Protein AF-A0A2M7VWZ8-F1 (afdb_monomer_lite)

Sequence (198 aa):
MGNGSNSVTLGNTSITKTILNGNVGIGTTGPGAKLEVSGARAQIKITNTNASGVVAYIGNGAYDDSWLRITTNGASTYRDLAIGKLYIGTSGGAYANTLCSSAVGSGTVGSCSSSIRYKKDIAEMNLGLDTVLQLNPVTFNWKYNDQSDYGFLAEDLEKIDPMLVFYKDGQVEGVKYDRLTAVLANAIQEQQLQINSL

Secondary structure (DSSP, 8-state):
---S--------TT-S-----S-EEES-SS-SSSEEE-STT-EEEEE-SSSTT-EEEEEE-SSS-EEEEEE-TTS----EEETTEE--S-S-SSS----EE-TTTT--EE-----GGG--S------SHHHHHH---EEEE-TTT--EEEE--HHHHHHH-GGGEEEETTEEEEE-HHHHHHHHHHHHHHHHHHHHT-

Foldseek 3Di:
DDPDDDDDDADDPPDPDDDDPAADEAVDPDDPDNYDQDDQFGKDWDFDPPDQTFIWMFTADNPRWTWTFTDDPDDPQTQTPTVPDGDRVDCDDPDRAPFDADPPDDRDTDHDDDDPVPDDPDDDDPQAQVLVVQFDKDWDADPVPRDIDIDGDQVSVVVSPVVQFDDDPNHTDGGPVVVVVVNHVRHVVVVVVVVVVD

Organism: NCBI:txid1974554

pLDDT: mean 79.27, std 17.5, range [41.69, 98.06]

Structure (mmCIF, N/CA/C/O backbone):
data_AF-A0A2M7VWZ8-F1
#
_entry.id   AF-A0A2M7VWZ8-F1
#
loop_
_atom_site.group_PDB
_atom_site.id
_atom_site.type_symbol
_atom_site.label_atom_id
_atom_site.label_alt_id
_atom_site.label_comp_id
_atom_site.label_asym_id
_atom_site.label_entity_id
_atom_site.label_seq_id
_atom_site.pdbx_PDB_ins_code
_atom_site.Cartn_x
_atom_site.Cartn_y
_atom_site.Cartn_z
_atom_site.occupancy
_atom_site.B_iso_or_equiv
_atom_site.auth_seq_id
_atom_site.auth_comp_id
_atom_site.auth_asym_id
_atom_site.auth_atom_id
_atom_site.pdbx_PDB_model_num
ATOM 1 N N . MET A 1 1 ? 36.524 -11.521 -34.315 1.00 46.34 1 MET A N 1
ATOM 2 C CA . MET A 1 1 ? 36.720 -10.396 -35.253 1.00 46.34 1 MET A CA 1
ATOM 3 C C . MET A 1 1 ? 36.183 -9.137 -34.582 1.00 46.34 1 MET A C 1
ATOM 5 O O . MET A 1 1 ? 35.050 -9.177 -34.132 1.00 46.34 1 MET A O 1
ATOM 9 N N . GLY A 1 2 ? 37.014 -8.096 -34.437 1.00 46.81 2 GLY A N 1
ATOM 10 C CA . GLY A 1 2 ? 36.644 -6.762 -33.933 1.00 46.81 2 GLY A CA 1
ATOM 11 C C . GLY A 1 2 ? 36.269 -6.636 -32.447 1.00 46.81 2 GLY A C 1
ATOM 12 O O . GLY A 1 2 ? 35.125 -6.325 -32.150 1.00 46.81 2 GLY A O 1
ATOM 13 N N . ASN A 1 3 ? 37.223 -6.807 -31.521 1.00 51.34 3 ASN A N 1
ATOM 14 C CA . ASN A 1 3 ? 37.062 -6.437 -30.101 1.00 51.34 3 ASN A CA 1
ATOM 15 C C . ASN A 1 3 ? 37.462 -4.960 -29.867 1.00 51.34 3 ASN A C 1
ATOM 17 O O . ASN A 1 3 ? 38.358 -4.667 -29.080 1.00 51.34 3 ASN A O 1
ATOM 21 N N . GLY A 1 4 ? 36.878 -4.045 -30.645 1.00 62.66 4 GLY A N 1
ATOM 22 C CA . GLY A 1 4 ? 37.106 -2.600 -30.550 1.00 62.66 4 GLY A CA 1
ATOM 23 C C . GLY A 1 4 ? 35.784 -1.853 -30.385 1.00 62.66 4 GLY A C 1
ATOM 24 O O . GLY A 1 4 ? 34.737 -2.358 -30.789 1.00 62.66 4 GLY A O 1
ATOM 25 N N . SER A 1 5 ? 35.822 -0.663 -29.781 1.00 69.44 5 SER A N 1
ATOM 26 C CA . SER A 1 5 ? 34.641 0.194 -29.629 1.00 69.44 5 SER A CA 1
ATOM 27 C C . SER A 1 5 ? 34.065 0.553 -31.002 1.00 69.44 5 SER A C 1
ATOM 29 O O . SER A 1 5 ? 34.630 1.374 -31.720 1.00 69.44 5 SER A O 1
ATOM 31 N N . ASN A 1 6 ? 32.938 -0.060 -31.367 1.00 73.75 6 ASN A N 1
ATOM 32 C CA . ASN A 1 6 ? 32.209 0.263 -32.589 1.00 73.75 6 ASN A CA 1
ATOM 33 C C . ASN A 1 6 ? 31.261 1.435 -32.312 1.00 73.75 6 ASN A C 1
ATOM 35 O O . ASN A 1 6 ? 30.460 1.376 -31.380 1.00 73.75 6 ASN A O 1
ATOM 39 N N . SER A 1 7 ? 31.329 2.484 -33.129 1.00 77.06 7 SER A N 1
ATOM 40 C CA . SER A 1 7 ? 30.348 3.570 -33.130 1.00 77.06 7 SER A CA 1
ATOM 41 C C . SER A 1 7 ? 29.603 3.562 -34.459 1.00 77.06 7 SER A C 1
ATOM 43 O O . SER A 1 7 ? 30.226 3.500 -35.518 1.00 77.06 7 SER A O 1
ATOM 45 N N . VAL A 1 8 ? 28.274 3.609 -34.403 1.00 80.75 8 VAL A N 1
ATOM 46 C CA . VAL A 1 8 ? 27.402 3.707 -35.577 1.00 80.75 8 VAL A CA 1
ATOM 47 C C . VAL A 1 8 ? 26.501 4.918 -35.380 1.00 80.75 8 VAL A C 1
ATOM 49 O O . VAL A 1 8 ? 25.683 4.943 -34.463 1.00 80.75 8 VAL A O 1
ATOM 52 N N . THR A 1 9 ? 26.635 5.918 -36.249 1.00 77.94 9 THR A N 1
ATOM 53 C CA . THR A 1 9 ? 25.763 7.099 -36.256 1.00 77.94 9 THR A CA 1
ATOM 54 C C . THR A 1 9 ? 24.675 6.907 -37.306 1.00 77.94 9 THR A C 1
ATOM 56 O O . THR A 1 9 ? 24.961 6.865 -38.502 1.00 77.94 9 THR A O 1
ATOM 59 N N . LEU A 1 10 ? 23.421 6.785 -36.866 1.00 81.81 10 LEU A N 1
ATOM 60 C CA . LEU A 1 10 ? 22.257 6.650 -37.742 1.00 81.81 10 LEU A CA 1
ATOM 61 C C . LEU A 1 10 ? 21.542 7.997 -37.868 1.00 81.81 10 LEU A C 1
ATOM 63 O O . LEU A 1 10 ? 20.961 8.482 -36.902 1.00 81.81 10 LEU A O 1
ATOM 67 N N . GLY A 1 11 ? 21.561 8.569 -39.075 1.00 73.12 11 GLY A N 1
ATOM 68 C CA . GLY A 1 11 ? 21.058 9.922 -39.328 1.00 73.12 11 GLY A CA 1
ATOM 69 C C . GLY A 1 11 ? 22.069 10.994 -38.900 1.00 73.12 11 GLY A C 1
ATOM 70 O O . GLY A 1 11 ? 22.564 11.000 -37.777 1.00 73.12 11 GLY A O 1
ATOM 71 N N . ASN A 1 12 ? 22.408 11.895 -39.817 1.00 76.06 12 ASN A N 1
ATOM 72 C CA . ASN A 1 12 ? 23.202 13.100 -39.564 1.00 76.06 12 ASN A CA 1
ATOM 73 C C . ASN A 1 12 ? 22.510 14.289 -40.252 1.00 76.06 12 ASN A C 1
ATOM 75 O O . ASN A 1 12 ? 21.488 14.102 -40.909 1.00 76.06 12 ASN A O 1
ATOM 79 N N . THR A 1 13 ? 23.047 15.504 -40.131 1.00 76.75 13 THR A N 1
ATOM 80 C CA . THR A 1 13 ? 22.446 16.711 -40.737 1.00 76.75 13 THR A CA 1
ATOM 81 C C . THR A 1 13 ? 22.277 16.635 -42.260 1.00 76.75 13 THR A C 1
ATOM 83 O O . THR A 1 13 ? 21.481 17.388 -42.813 1.00 76.75 13 THR A O 1
ATOM 86 N N . SER A 1 14 ? 22.975 15.716 -42.933 1.00 77.94 14 SER A N 1
ATOM 87 C CA . SER A 1 14 ? 22.900 15.488 -44.379 1.00 77.94 14 SER A CA 1
ATOM 88 C C . SER A 1 14 ? 21.998 14.311 -44.777 1.00 77.94 14 SER A C 1
ATOM 90 O O . SER A 1 14 ? 21.716 14.139 -45.961 1.00 77.94 14 SER A O 1
ATOM 92 N N . ILE A 1 15 ? 21.536 13.491 -43.825 1.00 75.00 15 ILE A N 1
ATOM 93 C CA . ILE A 1 15 ? 20.636 12.357 -44.069 1.00 75.00 15 ILE A CA 1
ATOM 94 C C . ILE A 1 15 ? 19.256 12.706 -43.519 1.00 75.00 15 ILE A C 1
ATOM 96 O O . ILE A 1 15 ? 19.021 12.681 -42.314 1.00 75.00 15 ILE A O 1
ATOM 100 N N . THR A 1 16 ? 18.314 12.980 -44.416 1.00 69.75 16 THR A N 1
ATOM 101 C CA . THR A 1 16 ? 16.938 13.352 -44.054 1.00 69.75 16 THR A CA 1
ATOM 102 C C . THR A 1 16 ? 16.056 12.154 -43.698 1.00 69.75 16 THR A C 1
ATOM 104 O O . THR A 1 16 ? 15.004 12.331 -43.086 1.00 69.75 16 THR A O 1
ATOM 107 N N . LYS A 1 17 ? 16.463 10.925 -44.054 1.00 78.81 17 LYS A N 1
ATOM 108 C CA . LYS A 1 17 ? 15.718 9.701 -43.736 1.00 78.81 17 LYS A CA 1
ATOM 109 C C . LYS A 1 17 ? 16.633 8.476 -43.692 1.00 78.81 17 LYS A C 1
ATOM 111 O O . LYS A 1 17 ? 17.223 8.109 -44.702 1.00 78.81 17 LYS A O 1
ATOM 116 N N . THR A 1 18 ? 16.671 7.798 -42.549 1.00 82.25 18 THR A N 1
ATOM 117 C CA . THR A 1 18 ? 17.265 6.459 -42.400 1.00 82.25 18 THR A CA 1
ATOM 118 C C . THR A 1 18 ? 16.143 5.483 -42.065 1.00 82.25 18 THR A C 1
ATOM 120 O O . THR A 1 18 ? 15.399 5.721 -41.117 1.00 82.25 18 THR A O 1
ATOM 123 N N . ILE A 1 19 ? 16.000 4.397 -42.828 1.00 83.31 19 ILE A N 1
ATOM 124 C CA . ILE A 1 19 ? 15.008 3.344 -42.561 1.00 83.31 19 ILE A CA 1
ATOM 125 C C . ILE A 1 19 ? 15.740 2.018 -42.374 1.00 83.31 19 ILE A C 1
ATOM 127 O O . ILE A 1 19 ? 16.511 1.611 -43.242 1.00 83.31 19 ILE A O 1
ATOM 131 N N . LEU A 1 20 ? 15.470 1.332 -41.264 1.00 88.25 20 LEU A N 1
ATOM 132 C CA . LEU A 1 20 ? 15.929 -0.032 -41.014 1.00 88.25 20 LEU A CA 1
ATOM 133 C C . LEU A 1 20 ? 14.725 -0.973 -41.126 1.00 88.25 20 LEU A C 1
ATOM 135 O O . LEU A 1 20 ? 13.846 -0.971 -40.271 1.00 88.25 20 LEU A O 1
ATOM 139 N N . ASN A 1 21 ? 14.667 -1.751 -42.209 1.00 87.94 21 ASN A N 1
ATOM 140 C CA . ASN A 1 21 ? 13.534 -2.647 -42.488 1.00 87.94 21 ASN A CA 1
ATOM 141 C C . ASN A 1 21 ? 13.593 -3.958 -41.670 1.00 87.94 21 ASN A C 1
ATOM 143 O O . ASN A 1 21 ? 12.566 -4.598 -41.423 1.00 87.94 21 ASN A O 1
ATOM 147 N N . GLY A 1 22 ? 14.797 -4.357 -41.245 1.00 90.50 22 GLY A N 1
ATOM 148 C CA . GLY A 1 22 ? 15.063 -5.565 -40.460 1.00 90.50 22 GLY A CA 1
ATOM 149 C C . GLY A 1 22 ? 15.030 -5.348 -38.945 1.00 90.50 22 GLY A C 1
ATOM 150 O O . GLY A 1 22 ? 14.536 -4.335 -38.455 1.00 90.50 22 GLY A O 1
ATOM 151 N N . ASN A 1 23 ? 15.550 -6.328 -38.210 1.00 93.38 23 ASN A N 1
ATOM 152 C CA . ASN A 1 23 ? 15.795 -6.220 -36.774 1.00 93.38 23 ASN A CA 1
ATOM 153 C C . ASN A 1 23 ? 17.202 -5.652 -36.533 1.00 93.38 23 ASN A C 1
ATOM 155 O O . ASN A 1 23 ? 18.135 -5.973 -37.270 1.00 93.38 23 ASN A O 1
ATOM 159 N N . VAL A 1 24 ? 17.358 -4.825 -35.502 1.00 93.12 24 VAL A N 1
ATOM 160 C CA . VAL A 1 24 ? 18.640 -4.227 -35.109 1.00 93.12 24 VAL A CA 1
ATOM 161 C C . VAL A 1 24 ? 19.150 -4.924 -33.856 1.00 93.12 24 VAL A C 1
ATOM 163 O O . VAL A 1 24 ? 18.532 -4.825 -32.799 1.00 93.12 24 VAL A O 1
ATOM 166 N N . GLY A 1 25 ? 20.276 -5.6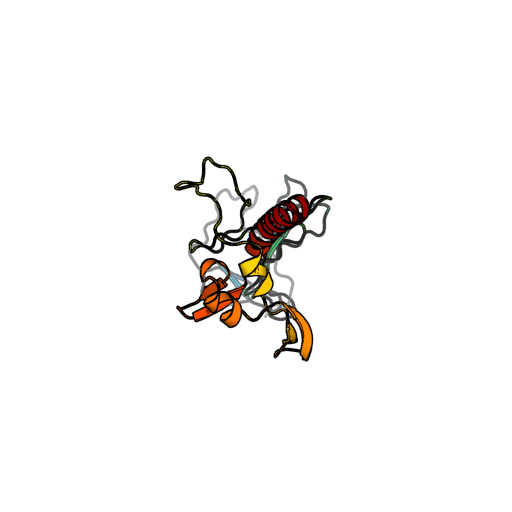24 -33.982 1.00 91.31 25 GLY A N 1
ATOM 167 C CA . GLY A 1 25 ? 20.972 -6.258 -32.865 1.00 91.31 25 GLY A CA 1
ATOM 168 C C . GLY A 1 25 ? 22.170 -5.428 -32.417 1.00 91.31 25 GLY A C 1
ATOM 169 O O . GLY A 1 25 ? 23.025 -5.086 -33.232 1.00 91.31 25 GLY A O 1
ATOM 170 N N . ILE A 1 26 ? 22.257 -5.129 -31.124 1.00 91.06 26 ILE A N 1
ATOM 171 C CA . ILE A 1 26 ? 23.449 -4.565 -30.481 1.00 91.06 26 ILE A CA 1
ATOM 172 C C . ILE A 1 26 ? 23.975 -5.622 -29.513 1.00 91.06 26 ILE A C 1
ATOM 174 O O . ILE A 1 26 ? 23.294 -5.966 -28.554 1.00 91.06 26 ILE A O 1
ATOM 178 N N . GLY A 1 27 ? 25.160 -6.173 -29.789 1.00 89.44 27 GLY A N 1
ATOM 179 C CA . GLY A 1 27 ? 25.741 -7.273 -29.002 1.00 89.44 27 GLY A CA 1
ATOM 180 C C . GLY A 1 27 ? 25.140 -8.663 -29.276 1.00 89.44 27 GLY A C 1
ATOM 181 O O . GLY A 1 27 ? 25.505 -9.626 -28.613 1.00 89.44 27 GLY A O 1
ATOM 182 N N . THR A 1 28 ? 24.279 -8.791 -30.290 1.00 90.38 28 THR A N 1
ATOM 183 C CA . THR A 1 28 ? 23.760 -10.064 -30.820 1.00 90.38 28 THR A CA 1
ATOM 184 C C . THR A 1 28 ? 23.823 -10.064 -32.348 1.00 90.38 28 THR A C 1
ATOM 186 O O . THR A 1 28 ? 23.703 -9.011 -32.977 1.00 90.38 28 THR A O 1
ATOM 189 N N . THR A 1 29 ? 24.009 -11.235 -32.958 1.00 92.88 29 THR A N 1
ATOM 190 C CA . THR A 1 29 ? 23.984 -11.425 -34.421 1.00 92.88 29 THR A CA 1
ATOM 191 C C . THR A 1 29 ? 22.645 -11.951 -34.937 1.00 92.88 29 THR A C 1
ATOM 193 O O . THR A 1 29 ? 22.427 -11.963 -36.146 1.00 92.88 29 THR A O 1
ATOM 196 N N . GLY A 1 30 ? 21.738 -12.357 -34.045 1.00 93.25 30 GLY A N 1
ATOM 197 C CA . GLY A 1 30 ? 20.419 -12.891 -34.384 1.00 93.25 30 GLY A CA 1
ATOM 198 C C . GLY A 1 30 ? 19.324 -12.257 -33.530 1.00 93.25 30 GLY A C 1
ATOM 199 O O . GLY A 1 30 ? 18.786 -12.945 -32.669 1.00 93.25 30 GLY A O 1
ATOM 200 N N . PRO A 1 31 ? 19.010 -10.961 -33.721 1.00 95.19 31 PRO A N 1
ATOM 201 C CA . PRO A 1 31 ? 18.010 -10.274 -32.909 1.00 95.19 31 PRO A CA 1
ATOM 202 C C . PRO A 1 31 ? 16.600 -10.858 -33.118 1.00 95.19 31 PRO A C 1
ATOM 204 O O . PRO A 1 31 ? 16.080 -10.866 -34.238 1.00 95.19 31 PRO A O 1
ATOM 207 N N . GLY A 1 32 ? 15.959 -11.296 -32.032 1.00 94.88 32 GLY A N 1
ATOM 208 C CA . GLY A 1 32 ? 14.599 -11.846 -31.988 1.00 94.88 32 GLY A CA 1
ATOM 209 C C . GLY A 1 32 ? 13.486 -10.791 -31.945 1.00 94.88 32 GLY A C 1
ATOM 210 O O . GLY A 1 32 ? 12.322 -11.111 -32.180 1.00 94.88 32 GLY A O 1
ATOM 211 N N . ALA A 1 33 ? 13.830 -9.525 -31.701 1.00 93.88 33 ALA A N 1
ATOM 212 C CA . ALA A 1 33 ? 12.918 -8.380 -31.723 1.00 93.88 33 ALA A CA 1
ATOM 213 C C . ALA A 1 33 ? 13.427 -7.272 -32.660 1.00 93.88 33 ALA A C 1
ATOM 215 O O . ALA A 1 33 ? 14.586 -7.271 -33.072 1.00 93.88 33 ALA A O 1
ATOM 216 N N . LYS A 1 34 ? 12.570 -6.290 -32.986 1.00 94.31 34 LYS A N 1
ATOM 217 C CA . LYS A 1 34 ? 12.931 -5.174 -33.888 1.00 94.31 34 LYS A CA 1
ATOM 218 C C . LYS A 1 34 ? 14.153 -4.384 -33.417 1.00 94.31 34 LYS A C 1
ATOM 220 O O . LYS A 1 34 ? 14.939 -3.940 -34.250 1.00 94.31 34 LYS A O 1
ATOM 225 N N . LEU A 1 35 ? 14.327 -4.260 -32.107 1.00 92.31 35 LEU A N 1
ATOM 226 C CA . LEU A 1 35 ? 15.549 -3.792 -31.470 1.00 92.31 35 LEU A CA 1
ATOM 227 C C . LEU A 1 35 ? 15.869 -4.744 -30.320 1.00 92.31 35 LEU A C 1
ATOM 229 O O . LEU A 1 35 ? 15.060 -4.886 -29.405 1.00 92.31 35 LE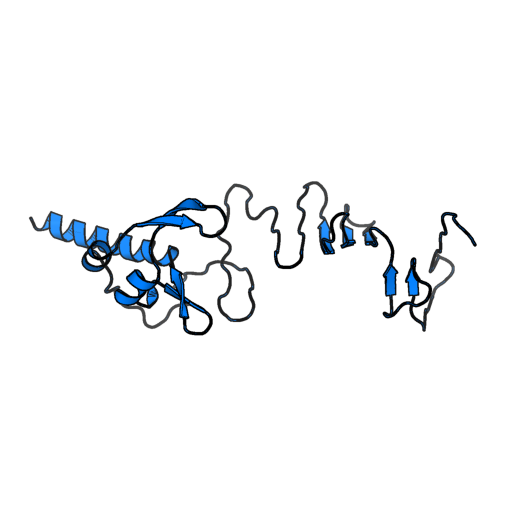U A O 1
ATOM 233 N N . GLU A 1 36 ? 17.038 -5.371 -30.363 1.00 91.69 36 GLU A N 1
ATOM 234 C CA . GLU A 1 36 ? 17.556 -6.199 -29.278 1.00 91.69 36 GLU A CA 1
ATOM 235 C C . GLU A 1 36 ? 18.937 -5.691 -28.877 1.00 91.69 36 GLU A C 1
ATOM 237 O O . GLU A 1 36 ? 19.856 -5.623 -29.695 1.00 91.69 36 GLU A O 1
ATOM 242 N N . VAL A 1 37 ? 19.078 -5.331 -27.603 1.00 90.62 37 VAL A N 1
ATOM 243 C CA . VAL A 1 37 ? 20.370 -5.023 -26.992 1.00 90.62 37 VAL A CA 1
ATOM 244 C C . VAL A 1 37 ? 20.694 -6.183 -26.066 1.00 90.62 37 VAL A C 1
ATOM 246 O O . VAL A 1 37 ? 19.994 -6.397 -25.080 1.00 90.62 37 VAL A O 1
ATOM 249 N N . SER A 1 38 ? 21.729 -6.943 -26.405 1.00 88.38 38 SER A N 1
ATOM 250 C CA . SER A 1 38 ? 22.144 -8.144 -25.688 1.00 88.38 38 SER A CA 1
ATOM 251 C C . SER A 1 38 ? 23.592 -8.010 -25.231 1.00 88.38 38 SER A C 1
ATOM 253 O O . SER A 1 38 ? 24.432 -7.433 -25.921 1.00 88.38 38 SER A O 1
ATOM 255 N N . GLY A 1 39 ? 23.879 -8.508 -24.034 1.00 86.44 39 GLY A N 1
ATOM 256 C CA . GLY A 1 39 ? 25.189 -8.414 -23.398 1.00 86.44 39 GLY A CA 1
ATOM 257 C C . GLY A 1 39 ? 25.084 -8.176 -21.896 1.00 86.44 39 GLY A C 1
ATOM 258 O O . GLY A 1 39 ? 24.029 -7.805 -21.376 1.00 86.44 39 GLY A O 1
ATOM 259 N N . ALA A 1 40 ? 26.194 -8.379 -21.184 1.00 81.06 40 ALA A N 1
ATOM 260 C CA . ALA A 1 40 ? 26.262 -8.091 -19.757 1.00 81.06 40 ALA A CA 1
ATOM 261 C C . ALA A 1 40 ? 25.939 -6.606 -19.516 1.00 81.06 40 ALA A C 1
ATOM 263 O O . ALA A 1 40 ? 26.654 -5.730 -20.005 1.00 81.06 40 ALA A O 1
ATOM 264 N N . ARG A 1 41 ? 24.869 -6.330 -18.752 1.00 77.31 41 ARG A N 1
ATOM 265 C CA . ARG A 1 41 ? 24.383 -4.969 -18.437 1.00 77.31 41 ARG A CA 1
ATOM 266 C C . ARG A 1 41 ? 23.895 -4.193 -19.673 1.00 77.31 41 ARG A C 1
ATOM 268 O O . ARG A 1 41 ? 24.126 -2.988 -19.793 1.00 77.31 41 ARG A O 1
ATOM 275 N N . ALA A 1 42 ? 23.241 -4.891 -20.605 1.00 84.62 42 ALA A N 1
ATOM 276 C CA . ALA A 1 42 ? 22.569 -4.284 -21.750 1.00 84.62 42 ALA A CA 1
ATOM 277 C C . ALA A 1 42 ? 21.610 -3.163 -21.313 1.00 84.62 42 ALA A C 1
ATOM 279 O O . ALA A 1 42 ? 20.837 -3.321 -20.365 1.00 84.62 42 ALA A O 1
ATOM 280 N N . GLN A 1 43 ? 21.671 -2.027 -22.013 1.00 84.38 43 GLN A N 1
ATOM 281 C CA . GLN A 1 43 ? 20.870 -0.848 -21.697 1.00 84.38 43 GLN A CA 1
ATOM 282 C C . GLN A 1 43 ? 20.514 -0.037 -22.946 1.00 84.38 43 GLN A C 1
ATOM 284 O O . GLN A 1 43 ? 21.309 0.091 -23.877 1.00 84.38 43 GLN A O 1
ATOM 289 N N . ILE A 1 44 ? 19.338 0.581 -22.916 1.00 87.19 44 ILE A N 1
ATOM 290 C CA . ILE A 1 44 ? 18.905 1.636 -23.830 1.00 87.19 44 ILE A CA 1
ATOM 291 C C . ILE A 1 44 ? 18.865 2.929 -23.021 1.00 87.19 44 ILE A C 1
ATOM 293 O O . ILE A 1 44 ? 18.170 2.996 -22.011 1.00 87.19 44 ILE A O 1
ATOM 297 N N . LYS A 1 45 ? 19.601 3.955 -23.460 1.00 82.56 45 LYS A N 1
ATOM 298 C CA . LYS A 1 45 ? 19.621 5.287 -22.839 1.00 82.56 45 LYS A CA 1
ATOM 299 C C . LYS A 1 45 ? 19.021 6.314 -23.793 1.00 82.56 45 LYS A C 1
ATOM 301 O O . LYS A 1 45 ? 19.563 6.537 -24.872 1.00 82.56 45 LYS A O 1
ATOM 306 N N . ILE A 1 46 ? 17.966 7.000 -23.365 1.00 82.44 46 ILE A N 1
ATOM 307 C CA . ILE A 1 46 ? 17.396 8.152 -24.074 1.00 82.44 46 ILE A CA 1
ATOM 308 C C . ILE A 1 46 ? 17.815 9.413 -23.332 1.00 82.44 46 ILE A C 1
ATOM 310 O O . ILE A 1 46 ? 17.419 9.601 -22.189 1.00 82.44 46 ILE A O 1
ATOM 314 N N . THR A 1 47 ? 18.604 10.278 -23.970 1.00 76.12 47 THR A N 1
ATOM 315 C CA . THR A 1 47 ? 19.060 11.543 -23.371 1.00 76.12 47 THR A CA 1
ATOM 316 C C . THR A 1 47 ? 18.294 12.712 -23.981 1.00 76.12 47 THR A C 1
ATOM 318 O O . THR A 1 47 ? 18.367 12.913 -25.190 1.00 76.12 47 THR A O 1
ATOM 321 N N . ASN A 1 48 ? 17.591 13.502 -23.166 1.00 72.31 48 ASN A N 1
ATOM 322 C CA . ASN A 1 48 ? 17.052 14.791 -23.599 1.00 72.31 48 ASN A CA 1
ATOM 323 C C . ASN A 1 48 ? 18.121 15.886 -23.440 1.00 72.31 48 ASN A C 1
ATOM 325 O O . ASN A 1 48 ? 18.615 16.115 -22.337 1.00 72.31 48 ASN A O 1
ATOM 329 N N . THR A 1 49 ? 18.480 16.556 -24.537 1.00 73.69 49 THR A N 1
ATOM 330 C CA . THR A 1 49 ? 19.487 17.633 -24.563 1.00 73.69 49 THR A CA 1
ATOM 331 C C . THR A 1 49 ? 18.895 19.038 -24.416 1.00 73.69 49 THR A C 1
ATOM 333 O O . THR A 1 49 ? 19.650 19.983 -24.216 1.00 73.69 49 THR A O 1
ATOM 336 N N . ASN A 1 50 ? 17.568 19.190 -24.511 1.00 68.00 50 ASN A N 1
ATOM 337 C CA . ASN A 1 50 ? 16.870 20.484 -24.514 1.00 68.00 50 ASN A CA 1
ATOM 338 C C . ASN A 1 50 ? 16.230 20.827 -23.161 1.00 68.00 50 ASN A C 1
ATOM 340 O O . ASN A 1 50 ? 15.975 21.991 -22.872 1.00 68.00 50 ASN A O 1
ATOM 344 N N . ALA A 1 51 ? 15.964 19.822 -22.329 1.00 56.09 51 ALA A N 1
ATOM 345 C CA . ALA A 1 51 ? 15.498 19.990 -20.961 1.00 56.09 51 ALA A CA 1
ATOM 346 C C . ALA A 1 51 ? 16.469 19.271 -20.030 1.00 56.09 51 ALA A C 1
ATOM 348 O O . ALA A 1 51 ? 16.781 18.104 -20.256 1.00 56.09 51 ALA A O 1
ATOM 349 N N . SER A 1 52 ? 16.921 19.976 -18.994 1.00 57.84 52 SER A N 1
ATOM 350 C CA . SER A 1 52 ? 17.762 19.507 -17.891 1.00 57.84 52 SER A CA 1
ATOM 351 C C . SER A 1 52 ? 17.568 18.021 -17.524 1.00 57.84 52 SER A C 1
ATOM 353 O O . SER A 1 52 ? 16.802 17.688 -16.621 1.00 57.84 52 SER A O 1
ATOM 355 N N . GLY A 1 53 ? 18.312 17.135 -18.197 1.00 55.75 53 GLY A N 1
ATOM 356 C CA . GLY A 1 53 ? 18.639 15.781 -17.746 1.00 55.75 53 GLY A CA 1
ATOM 357 C C . GLY A 1 53 ? 17.498 14.767 -17.660 1.00 55.75 53 GLY A C 1
ATOM 358 O O . GLY A 1 53 ? 17.639 13.808 -16.904 1.00 55.75 53 GLY A O 1
ATOM 359 N N . VAL A 1 54 ? 16.392 14.922 -18.401 1.00 55.97 54 VAL A N 1
A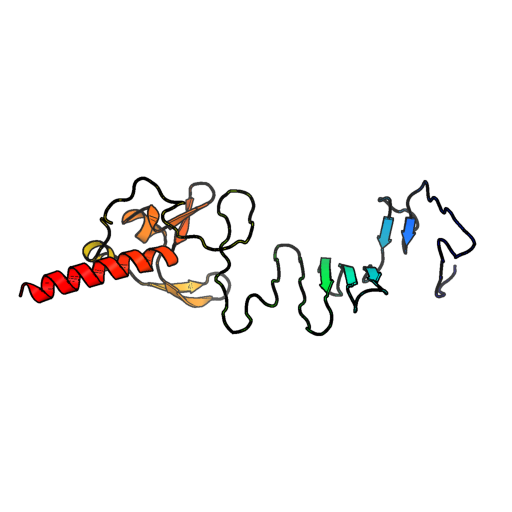TOM 360 C CA . VAL A 1 54 ? 15.400 13.833 -18.474 1.00 55.97 54 VAL A CA 1
ATOM 361 C C . VAL A 1 54 ? 16.024 12.665 -19.233 1.00 55.97 54 VAL A C 1
ATOM 363 O O . VAL A 1 54 ? 16.238 12.741 -20.447 1.00 55.97 54 VAL A O 1
ATOM 366 N N . VAL A 1 55 ? 16.342 11.598 -18.498 1.00 66.44 55 VAL A N 1
ATOM 367 C CA . VAL A 1 55 ? 16.900 10.365 -19.053 1.00 66.44 55 VAL A CA 1
ATOM 368 C C . VAL A 1 55 ? 15.981 9.204 -18.708 1.00 66.44 55 VAL A C 1
ATOM 370 O O . VAL A 1 55 ? 15.714 8.941 -17.531 1.00 66.44 55 VAL A O 1
ATOM 373 N N . ALA A 1 56 ? 15.505 8.522 -19.748 1.00 69.62 56 ALA A N 1
ATOM 374 C CA . ALA A 1 56 ? 14.850 7.232 -19.619 1.00 69.62 56 ALA A CA 1
ATOM 375 C C . ALA A 1 56 ? 15.880 6.154 -19.931 1.00 69.62 56 ALA A C 1
ATOM 377 O O . ALA A 1 56 ? 16.563 6.205 -20.960 1.00 69.62 56 ALA A O 1
ATOM 378 N N . TYR A 1 57 ? 15.993 5.197 -19.029 1.00 72.81 57 TYR A N 1
ATOM 379 C CA . TYR A 1 57 ? 16.843 4.048 -19.221 1.00 72.81 57 TYR A CA 1
ATOM 380 C C . TYR A 1 57 ? 16.005 2.765 -19.098 1.00 72.81 57 TYR A C 1
ATOM 382 O O . TYR A 1 57 ? 15.127 2.670 -18.237 1.00 72.81 57 TYR A O 1
ATOM 390 N N . ILE A 1 58 ? 16.294 1.785 -19.952 1.00 77.19 58 ILE A N 1
ATOM 391 C CA . ILE A 1 58 ? 15.737 0.427 -19.897 1.00 77.19 58 ILE A CA 1
ATOM 392 C C . ILE A 1 58 ? 16.923 -0.523 -19.932 1.00 77.19 58 ILE A C 1
ATOM 394 O O . ILE A 1 58 ? 17.725 -0.436 -20.862 1.00 77.19 58 ILE A O 1
ATOM 398 N N . GLY A 1 59 ? 17.062 -1.405 -18.951 1.00 73.94 59 GLY A N 1
ATOM 399 C CA . GLY A 1 59 ? 18.184 -2.336 -18.939 1.00 73.94 59 GLY A CA 1
ATOM 400 C C . GLY A 1 59 ? 18.160 -3.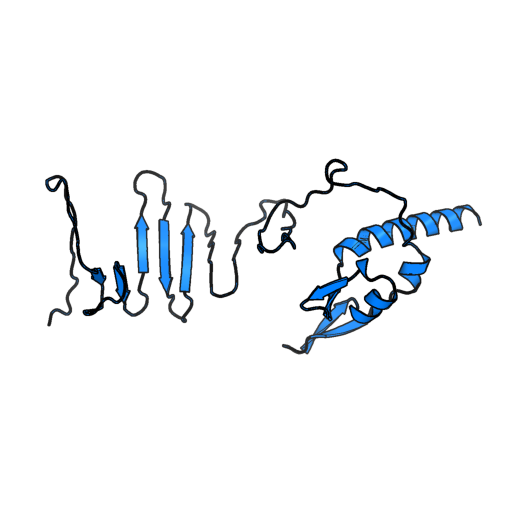314 -17.779 1.00 73.94 59 GLY A C 1
ATOM 401 O O . GLY A 1 59 ? 17.240 -3.311 -16.964 1.00 73.94 59 GLY A O 1
ATOM 402 N N . ASN A 1 60 ? 19.195 -4.147 -17.722 1.00 68.62 60 ASN A N 1
ATOM 403 C CA . ASN A 1 60 ? 19.449 -5.054 -16.606 1.00 68.62 60 ASN A CA 1
ATOM 404 C C . ASN A 1 60 ? 20.658 -4.553 -15.790 1.00 68.62 60 ASN A C 1
ATOM 406 O O . ASN A 1 60 ? 21.657 -4.084 -16.349 1.00 68.62 60 ASN A O 1
ATOM 410 N N . GLY A 1 61 ? 20.536 -4.592 -14.462 1.00 63.69 61 GLY A N 1
ATOM 411 C CA . GLY A 1 61 ? 21.598 -4.304 -13.504 1.00 63.69 61 GLY A CA 1
ATOM 412 C C . GLY A 1 61 ? 22.681 -5.389 -13.444 1.00 63.69 61 GLY A C 1
ATOM 413 O O . GLY A 1 61 ? 22.785 -6.265 -14.293 1.00 63.69 61 GLY A O 1
ATOM 414 N N . ALA A 1 62 ? 23.552 -5.305 -12.436 1.00 58.53 62 ALA A N 1
ATOM 415 C CA . ALA A 1 62 ? 24.612 -6.298 -12.216 1.00 58.53 62 ALA A CA 1
ATOM 416 C C . ALA A 1 62 ? 24.110 -7.596 -11.547 1.00 58.53 62 ALA A C 1
ATOM 418 O O . ALA A 1 62 ? 24.894 -8.529 -11.406 1.00 58.53 62 ALA A O 1
ATOM 419 N N . TYR A 1 63 ? 22.840 -7.637 -11.127 1.00 54.88 63 TYR A N 1
ATOM 420 C CA . TYR A 1 63 ? 22.275 -8.656 -10.236 1.00 54.88 63 TYR A CA 1
ATOM 421 C C . TYR A 1 63 ? 20.923 -9.205 -10.738 1.00 54.88 63 TYR A C 1
ATOM 423 O O . TYR A 1 63 ? 20.019 -9.408 -9.944 1.00 54.88 63 TYR A O 1
ATOM 431 N N . ASP A 1 64 ? 20.758 -9.387 -12.052 1.00 56.22 64 ASP A N 1
ATOM 432 C CA . ASP A 1 64 ? 19.530 -9.894 -12.706 1.00 56.22 64 ASP A CA 1
ATOM 433 C C . ASP A 1 64 ? 18.261 -9.023 -12.579 1.00 56.22 64 ASP A C 1
ATOM 435 O O . ASP A 1 64 ? 17.217 -9.339 -13.156 1.00 56.22 64 ASP A O 1
ATOM 439 N N . ASP A 1 65 ? 18.358 -7.869 -11.923 1.00 61.75 65 ASP A N 1
ATOM 440 C CA . ASP A 1 65 ? 17.280 -6.889 -11.857 1.00 61.75 65 ASP A CA 1
ATOM 441 C C . ASP A 1 65 ? 17.090 -6.178 -13.203 1.00 61.75 65 ASP A C 1
ATOM 443 O O . ASP A 1 65 ? 17.896 -5.340 -13.618 1.00 61.75 65 ASP A O 1
ATOM 447 N N . SER A 1 66 ? 15.975 -6.468 -13.873 1.00 64.25 66 SER A N 1
ATOM 448 C CA . SER A 1 66 ? 15.482 -5.651 -14.985 1.00 64.25 66 SER A CA 1
ATOM 449 C C . SER A 1 66 ? 14.778 -4.414 -14.443 1.00 64.25 66 SER A C 1
ATOM 451 O O . SER A 1 66 ? 13.941 -4.524 -13.548 1.00 64.25 66 SER A O 1
ATOM 453 N N . TRP A 1 67 ? 15.090 -3.244 -14.995 1.00 67.50 67 TRP A N 1
ATOM 454 C CA . TRP A 1 67 ? 14.535 -1.985 -14.519 1.00 67.50 67 TRP A CA 1
ATOM 455 C C . TRP A 1 67 ? 14.149 -1.049 -15.673 1.00 67.50 67 TRP A C 1
ATOM 457 O O . TRP A 1 67 ? 14.806 -0.970 -16.716 1.00 67.50 67 TRP A O 1
ATOM 467 N N . LEU A 1 68 ? 13.066 -0.303 -15.457 1.00 74.12 68 LEU A N 1
ATOM 468 C CA . LEU A 1 68 ? 12.737 0.923 -16.183 1.00 74.12 68 LEU A CA 1
ATOM 469 C C . LEU A 1 68 ? 12.989 2.090 -15.228 1.00 74.12 68 LEU A C 1
ATOM 471 O O . LEU A 1 68 ? 12.343 2.160 -14.185 1.00 74.12 68 LEU A O 1
ATOM 475 N N . ARG A 1 69 ? 13.909 2.995 -15.582 1.00 70.69 69 ARG A N 1
ATOM 476 C CA . ARG A 1 69 ? 14.283 4.154 -14.757 1.00 70.69 69 ARG A CA 1
ATOM 477 C C . ARG A 1 69 ? 13.976 5.445 -15.496 1.00 70.69 69 ARG A C 1
ATOM 479 O O . ARG A 1 69 ? 14.502 5.681 -16.584 1.00 70.69 69 ARG A O 1
ATOM 486 N N . ILE A 1 70 ? 13.205 6.319 -14.856 1.00 70.56 70 ILE A N 1
ATOM 487 C CA . ILE A 1 70 ? 12.962 7.693 -15.309 1.00 70.56 70 ILE A CA 1
ATOM 488 C C . ILE A 1 70 ? 13.609 8.633 -14.294 1.00 70.56 70 ILE A C 1
ATOM 490 O O . ILE A 1 70 ? 13.230 8.638 -13.127 1.00 70.56 70 ILE A O 1
ATOM 494 N N . THR A 1 71 ? 14.612 9.403 -14.722 1.00 62.97 71 THR A N 1
ATOM 495 C CA . THR A 1 71 ? 15.313 10.363 -13.849 1.00 62.97 71 THR A CA 1
ATOM 496 C C . THR A 1 71 ? 14.980 11.799 -14.251 1.00 62.97 71 THR A C 1
ATOM 498 O O . THR A 1 71 ? 14.998 12.127 -15.436 1.00 62.97 71 THR A O 1
ATOM 501 N N . THR A 1 72 ? 14.723 12.656 -13.259 1.00 55.34 72 THR A N 1
ATOM 502 C CA . THR A 1 72 ? 14.655 14.122 -13.385 1.00 55.34 72 THR A CA 1
ATOM 503 C C . THR A 1 72 ? 15.784 14.742 -12.556 1.00 55.34 72 THR A C 1
ATOM 505 O O . THR A 1 72 ? 16.074 14.253 -11.467 1.00 55.34 72 THR A O 1
ATOM 508 N N . ASN A 1 73 ? 16.451 15.780 -13.067 1.00 52.75 73 ASN A N 1
ATOM 509 C CA . ASN A 1 73 ? 17.674 16.342 -12.477 1.00 52.75 73 ASN A CA 1
ATOM 510 C C . ASN A 1 73 ? 17.563 16.718 -10.980 1.00 52.75 73 ASN A C 1
ATOM 512 O O . ASN A 1 73 ? 16.571 17.297 -10.549 1.00 52.75 73 ASN A O 1
ATOM 516 N N . GLY A 1 74 ? 18.643 16.482 -10.222 1.00 51.59 74 GLY A N 1
ATOM 517 C CA . GLY A 1 74 ? 18.910 17.134 -8.928 1.00 51.59 74 GLY A CA 1
ATOM 518 C C . GLY A 1 74 ? 18.452 16.398 -7.667 1.00 51.59 74 GLY A C 1
ATOM 519 O O . GLY A 1 74 ? 18.881 16.755 -6.574 1.00 51.59 74 GLY A O 1
ATOM 520 N N . ALA A 1 75 ? 17.662 15.339 -7.798 1.00 46.34 75 ALA A N 1
ATOM 521 C CA . ALA A 1 75 ? 17.376 14.424 -6.703 1.00 46.34 75 ALA A CA 1
ATOM 522 C C . ALA A 1 75 ? 17.591 12.999 -7.202 1.00 46.34 75 ALA A C 1
ATOM 524 O O . ALA A 1 75 ? 17.157 12.644 -8.297 1.00 46.34 75 ALA A O 1
ATOM 525 N N . SER A 1 76 ? 18.252 12.169 -6.400 1.00 48.69 76 SER A N 1
ATOM 526 C CA . SER A 1 76 ? 18.395 10.725 -6.611 1.00 48.69 76 SER A CA 1
ATOM 527 C C . SER A 1 76 ? 17.049 10.003 -6.466 1.00 48.69 76 SER A C 1
ATOM 529 O O . SER A 1 76 ? 16.936 9.017 -5.746 1.00 48.69 76 SER A O 1
ATOM 531 N N . THR A 1 77 ? 15.990 10.495 -7.105 1.00 48.38 77 THR A N 1
ATOM 532 C CA . THR A 1 77 ? 14.686 9.851 -7.117 1.00 48.38 77 THR A CA 1
ATOM 533 C C . THR A 1 77 ? 14.698 8.770 -8.180 1.00 48.38 77 THR A C 1
ATOM 535 O O . THR A 1 77 ? 14.199 8.950 -9.287 1.00 48.38 77 THR A O 1
ATOM 538 N N . TYR A 1 78 ? 15.303 7.641 -7.821 1.00 52.31 78 TYR A N 1
ATOM 539 C CA . TYR A 1 78 ? 15.092 6.373 -8.498 1.00 52.31 78 TYR A CA 1
ATOM 540 C C . TYR A 1 78 ? 13.584 6.073 -8.483 1.00 52.31 78 TYR A C 1
ATOM 542 O O . TYR A 1 78 ? 12.894 6.241 -7.468 1.00 52.31 78 TYR A O 1
ATOM 550 N N . ARG A 1 79 ? 13.050 5.740 -9.653 1.00 56.03 79 ARG A N 1
ATOM 551 C CA . ARG A 1 79 ? 11.685 5.252 -9.846 1.00 56.03 79 ARG A CA 1
ATOM 552 C C . ARG A 1 79 ? 11.842 3.970 -10.630 1.00 56.03 79 ARG A C 1
ATOM 554 O O . ARG A 1 79 ? 11.730 3.978 -11.851 1.00 56.03 79 ARG A O 1
ATOM 561 N N . ASP A 1 80 ? 12.241 2.931 -9.912 1.00 55.62 80 ASP A N 1
ATOM 562 C CA . ASP A 1 80 ? 12.556 1.642 -10.499 1.00 55.62 80 ASP A CA 1
ATOM 563 C C . ASP A 1 80 ? 11.273 0.809 -10.517 1.00 55.62 80 ASP A C 1
ATOM 565 O O . ASP A 1 80 ? 10.628 0.599 -9.484 1.00 55.62 80 ASP A O 1
ATOM 569 N N . LEU A 1 81 ? 10.883 0.363 -11.710 1.00 59.25 81 LE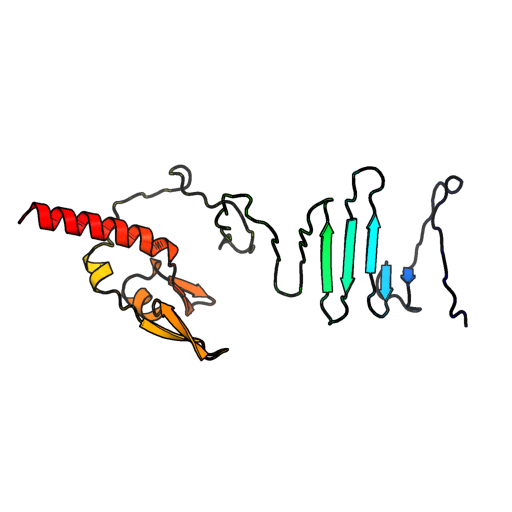U A N 1
ATOM 570 C CA . LEU A 1 81 ? 9.989 -0.777 -11.857 1.00 59.25 81 LEU A CA 1
ATOM 571 C C . LEU A 1 81 ? 10.879 -2.017 -11.950 1.00 59.25 81 LEU A C 1
ATOM 573 O O . LEU A 1 81 ? 11.376 -2.333 -13.029 1.00 59.25 81 LEU A O 1
ATOM 577 N N . ALA A 1 82 ? 11.126 -2.649 -10.805 1.00 53.06 82 ALA A N 1
ATOM 578 C CA . ALA A 1 82 ? 11.782 -3.949 -10.722 1.00 53.06 82 ALA A CA 1
ATOM 579 C C . ALA A 1 82 ? 10.705 -5.040 -10.649 1.00 53.06 82 ALA A C 1
ATOM 581 O O . ALA A 1 82 ? 9.565 -4.764 -10.262 1.00 53.06 82 ALA A O 1
ATOM 582 N N . ILE A 1 83 ? 11.042 -6.273 -11.029 1.00 49.75 83 ILE A N 1
ATOM 583 C CA . ILE A 1 83 ? 10.104 -7.407 -11.046 1.00 49.75 83 ILE A CA 1
ATOM 584 C C . ILE A 1 83 ? 9.350 -7.480 -9.701 1.00 49.75 83 ILE A C 1
ATOM 586 O O . ILE A 1 83 ? 9.931 -7.757 -8.655 1.00 49.75 83 ILE A O 1
ATOM 590 N N . GLY A 1 84 ? 8.046 -7.179 -9.734 1.00 44.91 84 GLY A N 1
ATOM 591 C CA . GLY A 1 84 ? 7.131 -7.256 -8.590 1.00 44.91 84 GLY A CA 1
ATOM 592 C C . GLY A 1 84 ? 7.032 -6.028 -7.670 1.00 44.91 84 GLY A C 1
ATOM 593 O O . GLY A 1 84 ? 6.226 -6.069 -6.742 1.00 44.91 84 GLY A O 1
ATOM 594 N N . LYS A 1 85 ? 7.792 -4.939 -7.881 1.00 51.47 85 LYS A N 1
ATOM 595 C CA . LYS A 1 85 ? 7.745 -3.741 -7.011 1.00 51.47 85 LYS A CA 1
ATOM 596 C C . LYS A 1 85 ? 7.857 -2.426 -7.793 1.00 51.47 85 LYS A C 1
ATOM 598 O O . LYS A 1 85 ? 8.743 -2.256 -8.625 1.00 51.47 85 LYS A O 1
ATOM 603 N N . LEU A 1 86 ? 6.987 -1.466 -7.462 1.00 62.75 86 LEU A N 1
ATOM 604 C CA . LEU A 1 86 ? 7.088 -0.067 -7.892 1.00 62.75 86 LEU A CA 1
ATOM 605 C C . LEU A 1 86 ? 7.737 0.759 -6.771 1.00 62.75 86 LEU A C 1
ATOM 607 O O . LEU A 1 86 ? 7.103 1.026 -5.750 1.00 62.75 86 LEU A O 1
ATOM 611 N N . TYR A 1 87 ? 8.987 1.186 -6.959 1.00 50.22 87 TYR A N 1
ATOM 612 C CA . TYR A 1 87 ? 9.682 2.035 -5.989 1.00 50.22 87 TYR A CA 1
ATOM 613 C C . TYR A 1 87 ? 9.342 3.516 -6.215 1.00 50.22 87 TYR A C 1
ATOM 615 O O . TYR A 1 87 ? 9.876 4.169 -7.111 1.00 50.22 87 TYR A O 1
ATOM 623 N N . ILE A 1 88 ? 8.467 4.085 -5.381 1.00 61.97 88 ILE A N 1
ATOM 624 C CA . ILE A 1 88 ? 8.179 5.529 -5.363 1.00 61.97 88 ILE A CA 1
ATOM 625 C C . ILE A 1 88 ? 9.123 6.190 -4.349 1.00 61.97 88 ILE A C 1
ATOM 627 O O . ILE A 1 88 ? 8.766 6.403 -3.198 1.00 61.97 88 ILE A O 1
ATOM 631 N N . GLY A 1 89 ? 10.354 6.503 -4.772 1.00 48.75 89 GLY A N 1
ATOM 632 C CA . GLY A 1 89 ? 11.426 6.992 -3.885 1.00 48.75 89 GLY A CA 1
ATOM 633 C C . GLY A 1 89 ? 11.145 8.282 -3.094 1.00 48.75 89 GLY A C 1
ATOM 634 O O . GLY A 1 89 ? 11.869 8.574 -2.152 1.00 48.75 89 GLY A O 1
ATOM 635 N N . THR A 1 90 ? 10.111 9.054 -3.444 1.00 49.53 90 THR A N 1
ATOM 636 C CA . THR A 1 90 ? 9.605 10.173 -2.630 1.00 49.53 90 THR A CA 1
ATOM 637 C C . THR A 1 90 ? 8.097 10.334 -2.839 1.00 49.53 90 THR A C 1
ATOM 639 O O . THR A 1 90 ? 7.657 10.904 -3.835 1.00 49.53 90 THR A O 1
ATOM 642 N N . SER A 1 91 ? 7.288 9.861 -1.892 1.00 51.16 91 SER A N 1
ATOM 643 C CA . SER A 1 91 ? 5.894 10.298 -1.711 1.00 51.16 91 SER A CA 1
ATOM 644 C C . SER A 1 91 ? 5.775 11.235 -0.503 1.00 51.16 91 SER A C 1
ATOM 646 O O . SER A 1 91 ? 4.823 11.153 0.267 1.00 51.16 91 SER A O 1
ATOM 648 N N . GLY A 1 92 ? 6.772 12.098 -0.291 1.00 46.78 92 GLY A N 1
ATOM 649 C CA . GLY A 1 92 ? 6.812 12.971 0.877 1.00 46.78 92 GLY A CA 1
ATOM 650 C C . GLY A 1 92 ? 7.890 14.040 0.774 1.00 46.78 92 GLY A C 1
ATOM 651 O O . GLY A 1 92 ? 9.062 13.774 1.015 1.00 46.78 92 GLY A O 1
ATOM 652 N N . GLY A 1 93 ? 7.485 15.265 0.453 1.00 44.00 93 GLY A N 1
ATOM 653 C CA . GLY A 1 93 ? 8.110 16.440 1.054 1.00 44.00 93 GLY A CA 1
ATOM 654 C C . GLY A 1 93 ? 7.246 16.832 2.247 1.00 44.00 93 GLY A C 1
ATOM 655 O O . GLY A 1 93 ? 6.085 17.122 2.012 1.00 44.00 93 GLY A O 1
ATOM 656 N N . ALA A 1 94 ? 7.778 16.776 3.477 1.00 44.19 94 ALA A N 1
ATOM 657 C CA . ALA A 1 94 ? 7.195 17.180 4.781 1.00 44.19 94 ALA A CA 1
ATOM 658 C C . ALA A 1 94 ? 5.768 16.701 5.170 1.00 44.19 94 ALA A C 1
ATOM 660 O O . ALA A 1 94 ? 5.418 16.734 6.344 1.00 44.19 94 ALA A O 1
ATOM 661 N N . TYR A 1 95 ? 4.977 16.195 4.230 1.00 42.44 95 TYR A N 1
ATOM 662 C CA . TYR A 1 95 ? 3.616 15.703 4.368 1.00 42.44 95 TYR A CA 1
ATOM 663 C C . TYR A 1 95 ? 3.539 14.444 3.502 1.00 42.44 95 TYR A C 1
ATOM 665 O O . TYR A 1 95 ? 3.325 14.504 2.290 1.00 42.44 95 TYR A O 1
ATOM 673 N N . ALA A 1 96 ? 3.846 13.293 4.096 1.00 50.34 96 ALA A N 1
ATOM 674 C CA . ALA A 1 96 ? 3.646 12.018 3.426 1.00 50.34 96 ALA A CA 1
ATOM 675 C C . ALA A 1 96 ? 2.137 11.829 3.217 1.00 50.34 96 ALA A C 1
ATOM 677 O O . ALA A 1 96 ? 1.384 11.753 4.184 1.00 50.34 96 ALA A O 1
ATOM 678 N N . ASN A 1 97 ? 1.685 11.783 1.965 1.00 51.88 97 ASN A N 1
ATOM 679 C CA . ASN A 1 97 ? 0.314 11.375 1.677 1.00 51.88 97 ASN A CA 1
ATOM 680 C C . ASN A 1 97 ? 0.253 9.847 1.737 1.00 51.88 97 ASN A C 1
ATOM 682 O O . ASN A 1 97 ? 1.072 9.177 1.103 1.00 51.88 97 ASN A O 1
ATOM 686 N N . THR A 1 98 ? -0.729 9.297 2.453 1.00 59.16 98 THR A N 1
ATOM 687 C CA . THR A 1 98 ? -1.078 7.876 2.351 1.00 59.16 98 THR A CA 1
ATOM 688 C C . THR A 1 98 ? -1.360 7.549 0.885 1.00 59.16 98 THR A C 1
ATOM 690 O O . THR A 1 98 ? -2.236 8.153 0.264 1.00 59.16 98 THR A O 1
ATOM 693 N N . LEU A 1 99 ? -0.597 6.619 0.311 1.00 63.66 99 LEU A N 1
ATOM 694 C CA . LEU A 1 99 ? -0.877 6.081 -1.015 1.00 63.66 99 LEU A CA 1
ATOM 695 C C . LEU A 1 99 ? -2.028 5.084 -0.878 1.00 63.66 99 LEU A C 1
ATOM 697 O O . LEU A 1 99 ? -1.866 4.040 -0.251 1.00 63.66 99 LEU A O 1
ATOM 701 N N . CYS A 1 100 ? -3.187 5.403 -1.450 1.00 65.44 100 CYS A N 1
ATOM 702 C CA . CYS A 1 100 ? -4.300 4.463 -1.518 1.00 65.44 100 CYS A CA 1
ATOM 703 C C . CYS A 1 100 ? -4.197 3.648 -2.809 1.00 65.44 100 CYS A C 1
ATOM 705 O O . CYS A 1 100 ? -4.119 4.215 -3.902 1.00 65.44 100 CYS A O 1
ATOM 707 N N . SER A 1 101 ? -4.208 2.321 -2.691 1.00 67.81 101 SER A N 1
ATOM 708 C CA . SER A 1 101 ? -4.386 1.429 -3.834 1.00 67.81 101 SER A CA 1
ATOM 709 C C . SER A 1 101 ? -5.876 1.295 -4.152 1.00 67.81 101 SER A C 1
ATOM 711 O O . SER A 1 101 ? -6.717 1.134 -3.267 1.00 67.81 101 SER A O 1
ATOM 713 N N . SER A 1 102 ? -6.228 1.375 -5.432 1.00 55.28 102 SER A N 1
ATOM 714 C CA . SER A 1 102 ? -7.568 1.022 -5.882 1.00 55.28 102 SER A CA 1
ATOM 715 C C . SER A 1 102 ? -7.723 -0.495 -5.817 1.00 55.28 102 SER A C 1
ATOM 717 O O . SER A 1 102 ? -7.097 -1.224 -6.588 1.00 55.28 102 SER A O 1
ATOM 719 N N . ALA A 1 103 ? -8.593 -0.975 -4.924 1.00 51.84 103 ALA A N 1
ATOM 720 C CA . ALA A 1 103 ? -9.002 -2.381 -4.868 1.00 51.84 103 ALA A CA 1
ATOM 721 C C . ALA A 1 103 ? -9.792 -2.821 -6.121 1.00 51.84 103 ALA A C 1
ATOM 723 O O . ALA A 1 103 ? -10.073 -4.004 -6.300 1.00 51.84 103 ALA A O 1
ATOM 724 N N . VAL A 1 104 ? -10.143 -1.886 -7.013 1.00 47.47 104 VAL A N 1
ATOM 725 C CA . VAL A 1 104 ? -10.880 -2.169 -8.246 1.00 47.47 104 VAL A CA 1
ATOM 726 C C . VAL A 1 104 ? -9.889 -2.510 -9.369 1.00 47.47 104 VAL A C 1
ATOM 728 O O . VAL A 1 104 ? -9.483 -1.658 -10.162 1.00 47.47 104 VAL A O 1
ATOM 731 N N . GLY A 1 105 ? -9.447 -3.772 -9.378 1.00 41.69 105 GLY A N 1
ATOM 732 C CA . GLY A 1 105 ? -8.949 -4.530 -10.540 1.00 41.69 105 GLY A CA 1
ATOM 733 C C . GLY A 1 105 ? -7.697 -4.045 -11.286 1.00 41.69 105 GLY A C 1
ATOM 734 O O . GLY A 1 105 ? -7.280 -4.710 -12.226 1.00 41.69 105 GLY A O 1
ATOM 735 N N . SER A 1 106 ? -7.093 -2.915 -10.914 1.00 50.84 106 SER A N 1
ATOM 736 C CA . SER A 1 106 ? -6.027 -2.283 -11.711 1.00 50.84 106 SER A CA 1
ATOM 737 C C . SER A 1 106 ? -4.730 -2.012 -10.950 1.00 50.84 106 SER A C 1
ATOM 739 O O . SER A 1 106 ? -3.755 -1.592 -11.567 1.00 50.84 106 SER A O 1
ATOM 741 N N . GLY A 1 107 ? -4.694 -2.224 -9.627 1.00 54.03 107 GLY A N 1
ATOM 742 C CA . GLY A 1 107 ? -3.495 -1.969 -8.815 1.00 54.03 107 GLY A CA 1
ATOM 743 C C . GLY A 1 107 ? -3.002 -0.518 -8.891 1.00 54.03 107 GLY A C 1
ATOM 744 O O . GLY A 1 107 ? -1.831 -0.241 -8.637 1.00 54.03 107 GLY A O 1
ATOM 745 N N . THR A 1 108 ? -3.876 0.413 -9.283 1.00 57.31 108 THR A N 1
ATOM 746 C CA . THR A 1 108 ? -3.528 1.822 -9.449 1.00 57.31 108 THR A CA 1
ATOM 747 C C . THR A 1 108 ? -3.386 2.496 -8.091 1.00 57.31 108 THR A C 1
ATOM 749 O O . THR A 1 108 ? -4.169 2.255 -7.173 1.00 57.31 108 THR A O 1
ATOM 752 N N . VAL A 1 109 ? -2.372 3.349 -7.963 1.00 68.38 109 VAL A N 1
ATOM 753 C CA . VAL A 1 109 ? -2.149 4.178 -6.775 1.00 68.38 109 VAL A CA 1
ATOM 754 C C . VAL A 1 109 ? -2.738 5.562 -7.032 1.00 68.38 109 VAL A C 1
ATOM 756 O O . VAL A 1 109 ? -2.442 6.177 -8.056 1.00 68.38 109 VAL A O 1
ATOM 759 N N . GLY A 1 110 ? -3.569 6.054 -6.115 1.00 64.25 110 GLY A N 1
ATOM 760 C CA . GLY A 1 110 ? -4.271 7.327 -6.262 1.00 64.25 110 GLY A CA 1
ATOM 761 C C . GLY A 1 110 ? -4.527 8.044 -4.938 1.00 64.25 110 GLY A C 1
ATOM 762 O O . GLY A 1 110 ? -4.021 7.665 -3.881 1.00 64.25 110 GLY A O 1
ATOM 763 N N . SER A 1 111 ? -5.313 9.119 -5.006 1.00 64.81 111 SER A N 1
ATOM 764 C CA . SER A 1 111 ? -5.694 9.907 -3.833 1.00 64.81 111 SER A CA 1
ATOM 765 C C . SER A 1 111 ? -6.756 9.194 -2.995 1.00 64.81 111 SER A C 1
ATOM 767 O O . SER A 1 111 ? -7.741 8.681 -3.524 1.00 64.81 111 SER A O 1
ATOM 769 N N . CYS A 1 112 ? -6.601 9.231 -1.674 1.00 71.38 112 CYS A N 1
ATOM 770 C CA . CYS A 1 112 ? -7.609 8.749 -0.736 1.00 71.38 112 CYS A CA 1
ATOM 771 C C . CYS A 1 112 ? -8.778 9.755 -0.657 1.00 71.38 112 CYS A C 1
ATOM 773 O O . CYS A 1 112 ? -8.650 10.812 -0.042 1.00 71.38 112 CYS A O 1
ATOM 775 N N . SER A 1 113 ? -9.918 9.467 -1.293 1.00 73.25 113 SER A N 1
ATOM 776 C CA . SER A 1 113 ? -11.106 10.335 -1.256 1.00 73.25 113 SER A CA 1
ATOM 777 C C . SER A 1 113 ? -12.132 9.869 -0.218 1.00 73.25 113 SER A C 1
ATOM 779 O O . SER A 1 113 ? -12.526 8.707 -0.232 1.00 73.25 113 SER A O 1
ATOM 781 N N . SER A 1 114 ? -12.641 10.776 0.623 1.00 80.81 114 SER A N 1
ATOM 782 C CA . SER A 1 114 ? -13.658 10.467 1.650 1.00 80.81 114 SER A CA 1
ATOM 783 C C . SER A 1 114 ? -14.872 11.414 1.653 1.00 80.81 114 SER A C 1
ATOM 785 O O . SER A 1 114 ? -15.672 11.389 2.590 1.00 80.81 114 SER A O 1
ATOM 787 N N . SER A 1 115 ? -15.040 12.226 0.600 1.00 85.81 115 SER A N 1
ATOM 788 C CA . SER A 1 115 ? -16.132 13.206 0.468 1.00 85.81 115 SER A CA 1
ATOM 789 C C . SER A 1 115 ? -17.514 12.550 0.389 1.00 85.81 115 SER A C 1
ATOM 791 O O . SER A 1 115 ? -17.682 11.532 -0.280 1.00 85.81 115 SER A O 1
ATOM 793 N N . ILE A 1 116 ? -18.522 13.200 0.986 1.00 88.00 116 ILE A N 1
ATOM 794 C CA . ILE A 1 116 ? -19.933 12.789 0.905 1.00 88.00 116 ILE A CA 1
ATOM 795 C C . ILE A 1 116 ? -20.431 12.630 -0.539 1.00 88.00 116 ILE A C 1
ATOM 797 O O . ILE A 1 116 ? -21.251 11.764 -0.805 1.00 88.00 116 ILE A O 1
ATOM 801 N N . ARG A 1 117 ? -19.871 13.383 -1.499 1.00 91.12 117 ARG A N 1
ATOM 802 C CA . ARG A 1 117 ? -20.224 13.289 -2.930 1.00 91.12 117 ARG A CA 1
ATOM 803 C C . ARG A 1 117 ? -19.964 11.910 -3.544 1.00 91.12 117 ARG A C 1
ATOM 805 O O . ARG A 1 117 ? -20.491 11.619 -4.610 1.00 91.12 117 ARG A O 1
ATOM 812 N N . TYR A 1 118 ? -19.123 11.098 -2.905 1.00 84.50 118 TYR A N 1
ATOM 813 C CA . TYR A 1 118 ? -18.759 9.754 -3.358 1.00 84.50 118 TYR A CA 1
ATOM 814 C C . TYR A 1 118 ? -19.394 8.648 -2.501 1.00 84.50 118 TYR A C 1
ATOM 816 O O . TYR A 1 118 ? -19.046 7.482 -2.661 1.00 84.50 118 TYR A O 1
ATOM 824 N N . LYS A 1 119 ? -20.291 8.999 -1.571 1.00 88.56 119 LYS A N 1
ATOM 825 C CA . LYS A 1 119 ? -20.954 8.068 -0.653 1.00 88.56 119 LYS A CA 1
ATOM 826 C C . LYS A 1 119 ? -22.468 8.126 -0.860 1.00 88.56 119 LYS A C 1
ATOM 828 O O . LYS A 1 119 ? -23.017 9.175 -1.180 1.00 88.56 119 LYS A O 1
ATOM 833 N N . LYS A 1 120 ? -23.133 6.994 -0.663 1.00 94.12 120 LYS A N 1
ATOM 834 C CA . LYS A 1 120 ? -24.593 6.845 -0.677 1.00 94.12 120 LYS A CA 1
ATOM 835 C C . LYS A 1 120 ? -25.010 5.958 0.494 1.00 94.12 120 LYS A C 1
ATOM 837 O O . LYS A 1 120 ? -24.138 5.325 1.084 1.00 94.12 120 LYS A O 1
ATOM 842 N N . ASP A 1 121 ? -26.304 5.930 0.806 1.00 95.19 121 ASP A N 1
ATOM 843 C CA . ASP A 1 121 ? -26.878 5.068 1.849 1.00 95.19 121 ASP A CA 1
ATOM 844 C C . ASP A 1 121 ? -26.186 5.265 3.219 1.00 95.19 121 ASP A C 1
ATOM 846 O O . ASP A 1 121 ? -25.736 4.322 3.864 1.00 95.19 121 ASP A O 1
ATOM 850 N N . ILE A 1 122 ? -26.030 6.533 3.627 1.00 94.44 122 ILE A N 1
ATOM 851 C CA . ILE A 1 122 ? -25.301 6.928 4.842 1.00 94.44 122 ILE A CA 1
ATOM 852 C C . ILE A 1 122 ? -26.198 6.714 6.063 1.00 94.44 122 ILE A C 1
ATOM 854 O O . ILE A 1 122 ? -27.249 7.342 6.171 1.00 94.44 122 ILE A O 1
ATOM 858 N N . ALA A 1 123 ? -25.747 5.866 6.984 1.00 93.44 123 ALA A N 1
ATOM 859 C CA . ALA A 1 123 ? -26.403 5.574 8.254 1.00 93.44 123 ALA A CA 1
ATOM 860 C C . ALA A 1 123 ? -25.420 5.729 9.425 1.00 93.44 123 ALA A C 1
ATOM 862 O O . ALA A 1 123 ? -24.203 5.793 9.221 1.00 93.44 123 ALA A O 1
ATOM 863 N N . GLU A 1 124 ? -25.960 5.789 10.642 1.00 91.38 124 GLU A N 1
ATOM 864 C CA . GLU A 1 124 ? -25.163 5.682 11.865 1.00 91.38 124 GLU A CA 1
ATOM 865 C C . GLU A 1 124 ? -24.470 4.315 11.935 1.00 91.38 124 GLU A C 1
ATOM 867 O O . GLU A 1 124 ? -24.940 3.320 11.379 1.00 91.38 124 GLU A O 1
ATOM 872 N N . MET A 1 125 ? -23.299 4.284 12.568 1.00 89.12 125 MET A N 1
ATOM 873 C CA . MET A 1 125 ? -22.480 3.082 12.633 1.00 89.12 125 MET A CA 1
ATOM 874 C C . MET A 1 125 ? -22.890 2.234 13.835 1.00 89.12 125 MET A C 1
ATOM 876 O O . MET A 1 125 ? -22.886 2.717 14.958 1.00 89.12 125 MET A O 1
ATOM 880 N N . ASN A 1 126 ? -23.173 0.954 13.596 1.00 86.75 126 ASN A N 1
ATOM 881 C CA . ASN A 1 126 ? -23.578 0.010 14.646 1.00 86.75 126 ASN A CA 1
ATOM 882 C C . ASN A 1 126 ? -22.393 -0.677 15.353 1.00 86.75 126 ASN A C 1
ATOM 884 O O . ASN A 1 126 ? -22.600 -1.483 16.253 1.00 86.75 126 ASN A O 1
ATOM 888 N N . LEU A 1 127 ? -21.158 -0.405 14.918 1.00 93.12 127 LEU A N 1
ATOM 889 C CA . LEU A 1 127 ? -19.939 -0.889 15.566 1.00 93.12 127 LEU A CA 1
ATOM 890 C C . LEU A 1 127 ? -19.432 0.162 16.550 1.00 93.12 127 LEU A C 1
ATOM 892 O O . LEU A 1 127 ? -19.261 1.322 16.176 1.00 93.12 127 LEU A O 1
ATOM 896 N N . GLY A 1 128 ? -19.137 -0.244 17.777 1.00 94.38 128 GLY A N 1
ATOM 897 C CA . GLY A 1 128 ? -18.825 0.682 18.864 1.00 94.38 128 GLY A CA 1
ATOM 898 C C . GLY A 1 128 ? -18.097 0.002 20.013 1.00 94.38 128 GLY A C 1
ATOM 899 O O . GLY A 1 128 ? -17.223 -0.841 19.794 1.00 94.38 128 GLY A O 1
ATOM 900 N N . LEU A 1 129 ? -18.437 0.373 21.242 1.00 96.50 129 LEU A N 1
ATOM 901 C CA . LEU A 1 129 ? -17.766 -0.090 22.452 1.00 96.50 129 LEU A CA 1
ATOM 902 C C . LEU A 1 129 ? -17.851 -1.610 22.599 1.00 96.50 129 LEU A C 1
ATOM 904 O O . LEU A 1 129 ? -16.824 -2.255 22.805 1.00 96.50 129 LEU A O 1
ATOM 908 N N . ASP A 1 130 ? -19.030 -2.192 22.391 1.00 95.62 130 ASP A N 1
ATOM 909 C CA . ASP A 1 130 ? -19.230 -3.644 22.469 1.00 95.62 130 ASP A CA 1
ATOM 910 C C . ASP A 1 130 ? -18.372 -4.404 21.451 1.00 95.62 130 ASP A C 1
ATOM 912 O O . ASP A 1 130 ? -17.868 -5.489 21.743 1.00 95.62 130 ASP A O 1
ATOM 916 N N . THR A 1 131 ? -18.163 -3.834 20.260 1.00 95.06 131 THR A N 1
ATOM 917 C CA . THR A 1 131 ? -17.258 -4.392 19.247 1.00 95.06 131 THR A CA 1
ATOM 918 C C . THR A 1 131 ? -15.812 -4.331 19.726 1.00 95.06 131 THR A C 1
ATOM 920 O O . THR A 1 131 ? -15.095 -5.323 19.633 1.00 95.06 131 THR A O 1
ATOM 923 N N . VAL A 1 132 ? -15.377 -3.183 20.258 1.00 96.25 132 VAL A N 1
ATOM 924 C CA . VAL A 1 132 ? -14.003 -2.987 20.751 1.00 96.25 132 VAL A CA 1
ATOM 925 C C . VAL A 1 132 ? -13.680 -3.941 21.899 1.00 96.25 132 VAL A C 1
ATOM 927 O O . VAL A 1 132 ? -12.582 -4.487 21.936 1.00 96.25 132 VAL A O 1
ATOM 930 N N . LEU A 1 133 ? -14.638 -4.197 22.791 1.00 96.44 133 LEU A N 1
ATOM 931 C CA . LEU A 1 133 ? -14.480 -5.137 23.904 1.00 96.44 133 LEU A CA 1
ATOM 932 C C . LEU A 1 133 ? -14.351 -6.603 23.456 1.00 96.44 133 LEU A C 1
ATOM 934 O O . LEU A 1 133 ? -13.833 -7.421 24.212 1.00 96.44 133 LEU A O 1
ATOM 938 N N . GLN A 1 134 ? -14.792 -6.936 22.240 1.00 96.31 134 GLN A N 1
ATOM 939 C CA . GLN A 1 134 ? -14.623 -8.264 21.641 1.00 96.31 134 GLN A CA 1
ATOM 940 C C . GLN A 1 134 ? -13.302 -8.416 20.879 1.00 96.31 134 GLN A C 1
ATOM 942 O O . GLN A 1 134 ? -12.933 -9.534 20.514 1.00 96.31 134 GLN A O 1
ATOM 947 N N . LEU A 1 135 ? -12.584 -7.319 20.614 1.00 95.81 135 LEU A N 1
ATOM 948 C CA . LEU A 1 135 ? -11.304 -7.388 19.920 1.00 95.81 135 LEU A CA 1
ATOM 949 C C . LEU A 1 135 ? -10.272 -8.113 20.784 1.00 95.81 135 LEU A C 1
ATOM 951 O O . LEU A 1 135 ? -10.140 -7.853 21.978 1.00 95.81 135 LEU A O 1
ATOM 955 N N . ASN A 1 136 ? -9.486 -8.976 20.143 1.00 96.06 136 ASN A N 1
ATOM 956 C CA . ASN A 1 136 ? -8.427 -9.742 20.788 1.00 96.06 136 ASN A CA 1
ATOM 957 C C . ASN A 1 136 ? -7.060 -9.371 20.182 1.00 96.06 136 ASN A C 1
ATOM 959 O O . ASN A 1 136 ? -6.652 -9.980 19.189 1.00 96.06 136 ASN A O 1
ATOM 963 N N . PRO A 1 137 ? -6.364 -8.343 20.709 1.00 97.00 137 PRO A N 1
ATOM 964 C CA . PRO A 1 137 ? -5.005 -8.029 20.290 1.00 97.00 137 PRO A CA 1
ATOM 965 C C . PRO A 1 137 ? -4.065 -9.192 20.616 1.00 97.00 137 PRO A C 1
ATOM 967 O O . PRO A 1 137 ? -4.063 -9.706 21.733 1.00 97.00 137 PRO A O 1
ATOM 970 N N . VAL A 1 138 ? -3.230 -9.576 19.656 1.00 98.06 138 VAL A N 1
ATOM 971 C CA . VAL A 1 138 ? -2.268 -10.672 19.800 1.00 98.06 138 VAL A CA 1
ATOM 972 C C . VAL A 1 138 ? -0.845 -10.195 19.535 1.00 98.06 138 VAL A C 1
ATOM 974 O O . VAL A 1 138 ? -0.606 -9.259 18.771 1.00 98.06 138 VAL A O 1
ATOM 977 N N . THR A 1 139 ? 0.114 -10.882 20.144 1.00 98.00 139 THR A N 1
ATOM 978 C CA . THR A 1 139 ? 1.525 -10.847 19.745 1.00 98.00 139 THR A CA 1
ATOM 979 C C . THR A 1 139 ? 1.818 -12.100 18.933 1.00 98.00 139 THR A C 1
ATOM 981 O O . THR A 1 139 ? 1.337 -13.183 19.266 1.00 98.00 139 THR A O 1
ATOM 984 N N . PHE A 1 140 ? 2.600 -11.973 17.870 1.00 97.12 140 PHE A N 1
ATOM 985 C CA . PHE A 1 140 ? 2.945 -13.087 16.995 1.00 97.12 140 PHE A CA 1
ATOM 986 C C . PHE A 1 140 ? 4.368 -12.940 16.460 1.00 97.12 140 PHE A C 1
ATOM 988 O O . PHE A 1 140 ? 4.969 -11.874 16.560 1.00 97.12 140 PHE A O 1
ATOM 995 N N . ASN A 1 141 ? 4.893 -14.016 15.874 1.00 97.38 141 ASN A N 1
ATOM 996 C CA . ASN A 1 141 ? 6.135 -13.983 15.109 1.00 97.38 141 ASN A CA 1
ATOM 997 C C . ASN A 1 141 ? 5.831 -14.238 13.632 1.00 97.38 141 ASN A C 1
ATOM 999 O O . ASN A 1 141 ? 5.041 -15.124 13.289 1.00 97.38 141 ASN A O 1
ATOM 1003 N N . TRP A 1 142 ? 6.469 -13.478 12.748 1.00 95.38 142 TRP A N 1
ATOM 1004 C CA . TRP A 1 142 ? 6.344 -13.657 11.307 1.00 95.38 142 TRP A CA 1
ATOM 1005 C C . TRP A 1 142 ? 6.979 -14.973 10.850 1.00 95.38 142 TRP A C 1
ATOM 1007 O O . TRP A 1 142 ? 8.165 -15.204 11.058 1.00 95.38 142 TRP A O 1
ATOM 1017 N N . LYS A 1 143 ? 6.230 -15.805 10.115 1.00 93.50 143 LYS A N 1
ATOM 1018 C CA . LYS A 1 143 ? 6.733 -17.100 9.607 1.00 93.50 143 LYS A CA 1
ATOM 1019 C C . LYS A 1 143 ? 7.972 -16.993 8.707 1.00 93.50 143 LYS A C 1
ATOM 1021 O O . LYS A 1 143 ? 8.677 -17.980 8.544 1.00 93.50 143 LYS A O 1
ATOM 1026 N N . TYR A 1 144 ? 8.202 -15.846 8.060 1.00 92.69 144 TYR A N 1
ATOM 1027 C CA . TYR A 1 144 ? 9.278 -15.699 7.073 1.00 92.69 144 TYR A CA 1
ATOM 1028 C C . TYR A 1 144 ? 10.635 -15.314 7.683 1.00 92.69 144 TYR A C 1
ATOM 1030 O O . TYR A 1 144 ? 11.654 -15.491 7.019 1.00 92.69 144 TYR A O 1
ATOM 1038 N N . ASN A 1 145 ? 10.666 -14.754 8.896 1.00 96.12 145 ASN A N 1
ATOM 1039 C CA . ASN A 1 145 ? 11.906 -14.284 9.530 1.00 96.12 145 ASN A CA 1
ATOM 1040 C C . ASN A 1 145 ? 11.904 -14.318 11.070 1.00 96.12 145 ASN A C 1
ATOM 1042 O O . ASN A 1 145 ? 12.804 -13.738 11.675 1.00 96.12 145 ASN A O 1
ATOM 1046 N N . ASP A 1 146 ? 10.894 -14.928 11.691 1.00 96.50 146 ASP A N 1
ATOM 1047 C CA . ASP A 1 146 ? 10.704 -15.033 13.143 1.00 96.50 146 ASP A CA 1
ATOM 1048 C C . ASP A 1 146 ? 10.683 -13.693 13.905 1.00 96.50 146 ASP A C 1
ATOM 1050 O O . ASP A 1 146 ? 10.820 -13.667 15.128 1.00 96.50 146 ASP A O 1
ATOM 1054 N N . GLN A 1 147 ? 10.480 -12.561 13.218 1.00 97.50 147 GLN A N 1
ATOM 1055 C CA . GLN A 1 147 ? 10.375 -11.263 13.884 1.00 97.50 147 GLN A CA 1
ATOM 1056 C C . GLN A 1 147 ? 9.063 -11.149 14.656 1.00 97.50 147 GLN A C 1
ATOM 1058 O O . GLN A 1 147 ? 7.993 -11.414 14.108 1.00 97.50 147 GLN A O 1
ATOM 1063 N N . SER A 1 148 ? 9.161 -10.720 15.914 1.00 97.31 148 SER A N 1
ATOM 1064 C CA . SER A 1 148 ? 8.006 -10.454 16.768 1.00 97.31 148 SER A CA 1
ATOM 1065 C C . SER A 1 148 ? 7.296 -9.165 16.383 1.00 97.31 148 SER A C 1
ATOM 1067 O O . SER A 1 148 ? 7.939 -8.155 16.094 1.00 97.31 148 SER A O 1
ATOM 1069 N N . ASP A 1 149 ? 5.971 -9.203 16.436 1.00 97.38 149 ASP A N 1
ATOM 1070 C CA . ASP A 1 149 ? 5.093 -8.084 16.118 1.00 97.38 149 ASP A CA 1
ATOM 1071 C C . ASP A 1 149 ? 3.758 -8.199 16.880 1.00 97.38 149 ASP A C 1
ATOM 1073 O O . ASP A 1 149 ? 3.480 -9.209 17.538 1.00 97.38 149 ASP A O 1
ATOM 1077 N N . TYR A 1 150 ? 2.929 -7.161 16.814 1.00 97.19 150 TYR A N 1
ATOM 1078 C CA . TYR A 1 150 ? 1.598 -7.110 17.418 1.00 97.19 150 TYR A CA 1
ATOM 1079 C C . TYR A 1 150 ? 0.525 -6.771 16.384 1.00 97.19 150 TYR A C 1
ATOM 1081 O O . TYR A 1 150 ? 0.759 -6.066 15.406 1.00 97.19 150 TYR A O 1
ATOM 1089 N N . GLY A 1 151 ? -0.689 -7.263 16.606 1.00 96.31 151 GLY A N 1
ATOM 1090 C CA . GLY A 1 151 ? -1.803 -7.000 15.705 1.00 96.31 151 GLY A CA 1
ATOM 1091 C C . GLY A 1 151 ? -3.038 -7.811 16.053 1.00 96.31 151 GLY A C 1
ATOM 1092 O O . GLY A 1 151 ? -3.297 -8.100 17.219 1.00 96.31 151 GLY A O 1
ATOM 1093 N N . PHE A 1 152 ? -3.793 -8.180 15.025 1.00 97.19 152 PHE A N 1
ATOM 1094 C CA . PHE A 1 152 ? -4.983 -9.016 15.139 1.00 97.19 152 PHE A CA 1
ATOM 1095 C C . PHE A 1 152 ? -4.920 -10.182 14.156 1.00 97.19 152 PHE A C 1
ATOM 1097 O O . PHE A 1 152 ? -4.349 -10.058 13.069 1.00 97.19 152 PHE A O 1
ATOM 1104 N N . LEU A 1 153 ? -5.569 -11.286 14.519 1.00 97.25 153 LEU A N 1
ATOM 1105 C CA . LEU A 1 153 ? -5.881 -12.361 13.582 1.00 97.25 153 LEU A CA 1
ATOM 1106 C C . LEU A 1 153 ? -7.099 -11.945 12.756 1.00 97.25 153 LEU A C 1
ATOM 1108 O O . LEU A 1 153 ? -8.132 -11.561 13.310 1.00 97.25 153 LEU A O 1
ATOM 1112 N N . ALA A 1 154 ? -6.980 -11.990 11.431 1.00 96.62 154 ALA A N 1
ATOM 1113 C CA . ALA A 1 154 ? -8.051 -11.542 10.548 1.00 96.62 154 ALA A CA 1
ATOM 1114 C C . ALA A 1 154 ? -9.297 -12.431 10.689 1.00 96.62 154 ALA A C 1
ATOM 1116 O O . ALA A 1 154 ? -10.413 -11.935 10.712 1.00 96.62 154 ALA A O 1
ATOM 1117 N N . GLU A 1 155 ? -9.114 -13.726 10.900 1.00 97.75 155 GLU A N 1
ATOM 1118 C CA . GLU A 1 155 ? -10.180 -14.706 11.095 1.00 97.75 155 GLU A CA 1
ATOM 1119 C C . GLU A 1 155 ? -10.993 -14.448 12.373 1.00 97.75 155 GLU A C 1
ATOM 1121 O O . GLU A 1 155 ? -12.178 -14.768 12.432 1.00 97.75 155 GLU A O 1
ATOM 1126 N N . ASP A 1 156 ? -10.388 -13.861 13.409 1.00 97.31 156 ASP A N 1
ATOM 1127 C CA . ASP A 1 156 ? -11.122 -13.481 14.620 1.00 97.31 156 ASP A CA 1
ATOM 1128 C C . ASP A 1 156 ? -11.955 -12.217 14.395 1.00 97.31 156 ASP A C 1
ATOM 1130 O O . ASP A 1 156 ? -13.095 -12.142 14.846 1.00 97.31 156 ASP A O 1
ATOM 1134 N N . LEU A 1 157 ? -11.428 -11.257 13.631 1.00 96.31 157 LEU A N 1
ATOM 1135 C CA . LEU A 1 157 ? -12.162 -10.055 13.225 1.00 96.31 157 LEU A CA 1
ATOM 1136 C C . LEU A 1 157 ? -13.312 -10.365 12.262 1.00 96.31 157 LEU A C 1
ATOM 1138 O O . LEU A 1 157 ? -14.361 -9.738 12.363 1.00 96.31 157 LEU A O 1
ATOM 1142 N N . GLU A 1 158 ? -13.139 -11.330 11.357 1.00 96.88 158 GLU A N 1
ATOM 1143 C CA . GLU A 1 158 ? -14.181 -11.770 10.422 1.00 96.88 158 GLU A CA 1
ATOM 1144 C C . GLU A 1 158 ? -15.441 -12.248 11.159 1.00 96.88 158 GLU A C 1
ATOM 1146 O O . GLU A 1 158 ? -16.554 -11.913 10.754 1.00 96.88 158 GLU A O 1
ATOM 1151 N N . LYS A 1 159 ? -15.267 -12.988 12.264 1.00 96.44 159 LYS A N 1
ATOM 1152 C CA . LYS A 1 159 ? -16.374 -13.478 13.105 1.00 96.44 159 LYS A CA 1
ATOM 1153 C C . LYS A 1 159 ? -17.152 -12.344 13.771 1.00 96.44 159 LYS A C 1
ATOM 1155 O O . LYS A 1 159 ? -18.330 -12.526 14.066 1.00 96.44 159 LYS A O 1
ATOM 1160 N N . ILE A 1 160 ? -16.488 -11.219 14.042 1.00 95.19 160 ILE A N 1
ATOM 1161 C CA . ILE A 1 160 ? -17.095 -10.030 14.647 1.00 95.19 160 ILE A CA 1
ATOM 1162 C C . ILE A 1 160 ? -17.832 -9.236 13.567 1.00 95.19 160 ILE A C 1
ATOM 1164 O O . ILE A 1 160 ? -19.034 -9.008 13.681 1.00 95.19 160 ILE A O 1
ATOM 1168 N N . ASP A 1 161 ? -17.119 -8.823 12.517 1.00 94.75 161 ASP A N 1
ATOM 1169 C CA . ASP A 1 161 ? -17.702 -8.135 11.369 1.00 94.75 161 ASP A CA 1
ATOM 1170 C C . ASP A 1 161 ? -16.842 -8.346 10.097 1.00 94.75 161 ASP A C 1
ATOM 1172 O O . ASP A 1 161 ? -15.692 -7.886 10.030 1.00 94.75 161 ASP A O 1
ATOM 1176 N N . PRO A 1 162 ? -17.396 -8.961 9.030 1.00 94.44 162 PRO A N 1
ATOM 1177 C CA . PRO A 1 162 ? -16.711 -9.158 7.749 1.00 94.44 162 PRO A CA 1
ATOM 1178 C C . PRO A 1 162 ? -16.190 -7.873 7.080 1.00 94.44 162 PRO A C 1
ATOM 1180 O O . PRO A 1 162 ? -15.297 -7.926 6.229 1.00 94.44 162 PRO A O 1
ATOM 1183 N N . MET A 1 163 ? -16.721 -6.696 7.424 1.00 91.69 163 MET A N 1
ATOM 1184 C CA . MET A 1 163 ? -16.257 -5.406 6.911 1.00 91.69 163 MET A CA 1
ATOM 1185 C C . MET A 1 163 ? -14.860 -5.037 7.422 1.00 91.69 163 MET A C 1
ATOM 1187 O O . MET A 1 163 ? -14.176 -4.253 6.749 1.00 91.69 163 MET A O 1
ATOM 1191 N N . LEU A 1 164 ? -14.407 -5.621 8.536 1.00 93.56 164 LEU A N 1
ATOM 1192 C CA . LEU A 1 164 ? -13.096 -5.369 9.145 1.00 93.56 164 LEU A CA 1
ATOM 1193 C C . LEU A 1 164 ? -11.945 -6.128 8.476 1.00 93.56 164 LEU A C 1
ATOM 1195 O O . LEU A 1 164 ? -10.783 -5.849 8.768 1.00 93.56 164 LEU A O 1
ATOM 1199 N N . VAL A 1 165 ? -12.237 -7.033 7.541 1.00 94.69 165 VAL A N 1
ATOM 1200 C CA . VAL A 1 165 ? -11.236 -7.842 6.835 1.00 94.69 165 VAL A CA 1
ATOM 1201 C C . VAL A 1 165 ? -11.343 -7.683 5.326 1.00 94.69 165 VAL A C 1
ATOM 1203 O O . VAL A 1 165 ? -12.360 -7.231 4.792 1.00 94.69 165 VAL A O 1
ATOM 1206 N N . PHE A 1 166 ? -10.278 -8.010 4.604 1.00 89.56 166 PHE A N 1
ATOM 1207 C CA . PHE A 1 166 ? -10.323 -8.170 3.155 1.00 89.56 166 PHE A CA 1
ATOM 1208 C C . PHE A 1 166 ? -10.019 -9.613 2.770 1.00 89.56 166 PHE A C 1
ATOM 1210 O O . PHE A 1 166 ? -9.308 -10.332 3.472 1.00 89.56 166 PHE A O 1
ATOM 1217 N N . TYR A 1 167 ? -10.584 -10.005 1.633 1.00 87.94 167 TYR A N 1
ATOM 1218 C CA . TYR A 1 167 ? -10.518 -11.358 1.114 1.00 87.94 167 TYR A CA 1
ATOM 1219 C C . TYR A 1 167 ? -9.674 -11.394 -0.149 1.00 87.94 167 TYR A C 1
ATOM 1221 O O . TYR A 1 167 ? -9.666 -10.439 -0.933 1.00 87.94 167 TYR A O 1
ATOM 1229 N N . LYS A 1 168 ? -9.032 -12.532 -0.377 1.00 84.31 168 LYS A N 1
ATOM 1230 C CA . LYS A 1 168 ? -8.341 -12.872 -1.613 1.00 84.31 168 LYS A CA 1
ATOM 1231 C C . LYS A 1 168 ? -8.754 -14.277 -2.013 1.00 84.31 168 LYS A C 1
ATOM 1233 O O . LYS A 1 168 ? -8.746 -15.182 -1.189 1.00 84.31 168 LYS A O 1
ATOM 1238 N N . ASP A 1 169 ? -9.198 -14.434 -3.256 1.00 90.31 169 ASP A N 1
ATOM 1239 C CA . ASP A 1 169 ? -9.656 -15.724 -3.791 1.00 90.31 169 ASP A CA 1
ATOM 1240 C C . ASP A 1 169 ? -10.718 -16.424 -2.909 1.00 90.31 169 ASP A C 1
ATOM 1242 O O . ASP A 1 169 ? -10.772 -17.647 -2.809 1.00 90.31 169 ASP A O 1
ATOM 1246 N N . GLY A 1 170 ? -11.578 -15.632 -2.251 1.00 90.19 170 GLY A N 1
ATOM 1247 C CA . GLY A 1 170 ? -12.642 -16.121 -1.366 1.00 90.19 170 GLY A CA 1
ATOM 1248 C C . GLY A 1 170 ? -12.197 -16.509 0.049 1.00 90.19 170 GLY A C 1
ATOM 1249 O O . GLY A 1 170 ? -13.027 -16.979 0.819 1.00 90.19 170 GLY A O 1
ATOM 1250 N N . GLN A 1 171 ? -10.928 -16.303 0.404 1.00 92.50 171 GLN A N 1
ATOM 1251 C CA . GLN A 1 171 ? -10.383 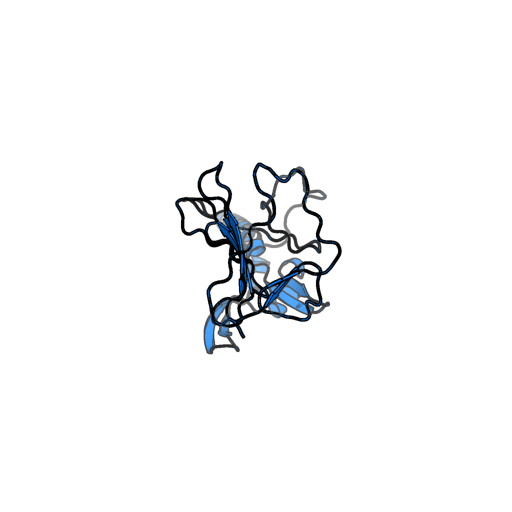-16.568 1.738 1.00 92.50 171 GLN A CA 1
ATOM 1252 C C . GLN A 1 171 ? -10.003 -15.265 2.437 1.00 92.50 171 GLN A C 1
ATOM 1254 O O . GLN A 1 171 ? -9.674 -14.278 1.777 1.00 92.50 171 GLN A O 1
ATOM 1259 N N . VAL A 1 172 ? -10.055 -15.256 3.769 1.00 94.00 172 VAL A N 1
ATOM 1260 C CA . VAL A 1 172 ? -9.567 -14.135 4.579 1.00 94.00 172 VAL A CA 1
ATOM 1261 C C . VAL A 1 172 ? -8.069 -13.949 4.330 1.00 94.00 172 VAL A C 1
ATOM 1263 O O . VAL A 1 172 ? -7.301 -14.896 4.455 1.00 94.00 172 VAL A O 1
ATOM 1266 N N . GLU A 1 173 ? -7.658 -12.732 3.970 1.00 92.38 173 GLU A N 1
ATOM 1267 C CA . GLU A 1 173 ? -6.257 -12.410 3.644 1.00 92.38 173 GLU A CA 1
ATOM 1268 C C . GLU A 1 173 ? -5.643 -11.436 4.658 1.00 92.38 173 GLU A C 1
ATOM 1270 O O . GLU A 1 173 ? -4.442 -11.475 4.920 1.00 92.38 173 GLU A O 1
ATOM 1275 N N . GLY A 1 174 ? -6.442 -10.544 5.249 1.00 90.12 174 GLY A N 1
ATOM 1276 C CA . GLY A 1 174 ? -5.911 -9.598 6.221 1.00 90.12 174 GLY A CA 1
ATOM 1277 C C . GLY A 1 174 ? -6.921 -8.616 6.793 1.00 90.12 174 GLY A C 1
ATOM 1278 O O . GLY A 1 174 ? -8.103 -8.600 6.447 1.00 90.12 174 GLY A O 1
ATOM 1279 N N . VAL A 1 175 ? -6.419 -7.769 7.688 1.00 93.06 175 VAL A N 1
ATOM 1280 C CA . VAL A 1 175 ? -7.204 -6.810 8.472 1.00 93.06 175 VAL A CA 1
ATOM 1281 C C . VAL A 1 175 ? -7.221 -5.437 7.805 1.00 93.06 175 VAL A C 1
ATOM 1283 O O . VAL A 1 175 ? -6.184 -4.913 7.394 1.00 93.06 175 VAL A O 1
ATOM 1286 N N . LYS A 1 176 ? -8.393 -4.799 7.761 1.00 90.69 176 LYS A N 1
ATOM 1287 C CA . LYS A 1 176 ? -8.559 -3.391 7.374 1.00 90.69 176 LYS A CA 1
ATOM 1288 C C . LYS A 1 176 ? -8.316 -2.474 8.575 1.00 90.69 176 LYS A C 1
ATOM 1290 O O . LYS A 1 176 ? -9.246 -1.881 9.124 1.00 90.69 176 LYS A O 1
ATOM 1295 N N . TYR A 1 177 ? -7.055 -2.360 8.993 1.00 90.94 177 TYR A N 1
ATOM 1296 C CA . TYR A 1 177 ? -6.657 -1.561 10.163 1.00 90.94 177 TYR A CA 1
ATOM 1297 C C . TYR A 1 177 ? -7.129 -0.100 10.097 1.00 90.94 177 TYR A C 1
ATOM 1299 O O . TYR A 1 177 ? -7.465 0.498 11.115 1.00 90.94 177 TYR A O 1
ATOM 1307 N N . ASP A 1 178 ? -7.219 0.472 8.897 1.00 86.81 178 ASP A N 1
ATOM 1308 C CA . ASP A 1 178 ? -7.703 1.833 8.674 1.00 86.81 178 ASP A CA 1
ATOM 1309 C C . ASP A 1 178 ? -9.178 2.018 9.071 1.00 86.81 178 ASP A C 1
ATOM 1311 O O . ASP A 1 178 ? -9.570 3.107 9.493 1.00 86.81 178 ASP A O 1
ATOM 1315 N N . ARG A 1 179 ? -10.000 0.965 8.997 1.00 90.06 179 ARG A N 1
ATOM 1316 C CA . ARG A 1 179 ? -11.415 0.999 9.405 1.00 90.06 179 ARG A CA 1
ATOM 1317 C C . ARG A 1 179 ? -11.595 0.957 10.919 1.00 90.06 179 ARG A C 1
ATOM 1319 O O . ARG A 1 179 ? -12.540 1.567 11.416 1.00 90.06 179 ARG A O 1
ATOM 1326 N N . LEU A 1 180 ? -10.666 0.336 11.649 1.00 93.31 180 LEU A N 1
ATOM 1327 C CA . LEU A 1 180 ? -10.718 0.277 13.113 1.00 93.31 180 LEU A CA 1
ATOM 1328 C C . LEU A 1 180 ? -10.682 1.671 13.747 1.00 93.31 180 LEU A C 1
ATOM 1330 O O . LEU A 1 180 ? -11.291 1.877 14.787 1.00 93.31 180 LEU A O 1
ATOM 1334 N N . THR A 1 181 ? -10.051 2.655 13.100 1.00 93.69 181 THR A N 1
ATOM 1335 C CA . THR A 1 181 ? -10.026 4.039 13.604 1.00 93.69 181 THR A CA 1
ATOM 1336 C C . THR A 1 181 ? -11.423 4.650 13.753 1.00 93.69 181 THR A C 1
ATOM 1338 O O . THR A 1 181 ? -11.678 5.345 14.734 1.00 93.69 181 THR A O 1
ATOM 1341 N N . ALA A 1 182 ? -12.348 4.357 12.831 1.00 94.75 182 ALA A N 1
ATOM 1342 C CA . ALA A 1 182 ? -13.730 4.816 12.931 1.00 94.75 182 ALA A CA 1
ATOM 1343 C C . ALA A 1 182 ? -14.467 4.099 14.071 1.00 94.75 182 ALA A C 1
ATOM 1345 O O . ALA A 1 182 ? -15.131 4.758 14.868 1.00 94.75 182 ALA A O 1
ATOM 1346 N N . VAL A 1 183 ? -14.298 2.774 14.181 1.00 96.38 183 VAL A N 1
ATOM 1347 C CA . VAL A 1 183 ? -14.904 1.951 15.246 1.00 96.38 183 VAL A CA 1
ATOM 1348 C C . VAL A 1 183 ? -14.460 2.432 16.627 1.00 96.38 183 VAL A C 1
ATOM 1350 O O . VAL A 1 183 ? -15.293 2.665 17.496 1.00 96.38 183 VAL A O 1
ATOM 1353 N N . LEU A 1 184 ? -13.157 2.662 16.810 1.00 96.56 184 LEU A N 1
ATOM 1354 C CA . LEU A 1 184 ? -12.591 3.183 18.056 1.00 96.56 184 LEU A CA 1
ATOM 1355 C C . LEU A 1 184 ? -13.138 4.575 18.396 1.00 96.56 184 LEU A C 1
ATOM 1357 O O . LEU A 1 184 ? -13.434 4.844 19.557 1.00 96.56 184 LEU A O 1
ATOM 1361 N N . ALA A 1 185 ? -13.304 5.454 17.403 1.00 96.81 185 ALA A N 1
ATOM 1362 C CA . ALA A 1 185 ? -13.883 6.776 17.629 1.00 96.81 185 ALA A CA 1
ATOM 1363 C C . ALA A 1 185 ? -15.328 6.685 18.148 1.00 96.81 185 ALA A C 1
ATOM 1365 O O . ALA A 1 185 ? -15.664 7.375 19.109 1.00 96.81 185 ALA A O 1
ATOM 1366 N N . ASN A 1 186 ? -16.154 5.815 17.559 1.00 96.75 186 ASN A N 1
ATOM 1367 C CA . ASN A 1 186 ? -17.527 5.605 18.023 1.00 96.75 186 ASN A CA 1
ATOM 1368 C C . ASN A 1 186 ? -17.567 4.960 19.419 1.00 96.75 186 ASN A C 1
ATOM 1370 O O . ASN A 1 186 ? -18.285 5.428 20.296 1.00 96.75 186 ASN A O 1
ATOM 1374 N N . ALA A 1 187 ? -16.710 3.968 19.677 1.00 97.50 187 ALA A N 1
ATOM 1375 C CA . ALA A 1 187 ? -16.586 3.339 20.992 1.00 97.50 187 ALA A CA 1
ATOM 1376 C C . ALA A 1 187 ? -16.245 4.338 22.110 1.00 97.50 187 ALA A C 1
ATOM 1378 O O . ALA A 1 187 ? -16.823 4.278 23.192 1.00 97.50 187 ALA A O 1
ATOM 1379 N N . ILE A 1 188 ? -15.331 5.281 21.851 1.00 97.62 188 ILE A N 1
ATOM 1380 C CA . ILE A 1 188 ? -14.974 6.333 22.816 1.00 97.62 188 ILE A CA 1
ATOM 1381 C C . ILE A 1 188 ? -16.163 7.273 23.066 1.00 97.62 188 ILE A C 1
ATOM 1383 O O . ILE A 1 188 ? -16.393 7.681 24.203 1.00 97.62 188 ILE A O 1
ATOM 1387 N N . GLN A 1 189 ? -16.931 7.613 22.027 1.00 96.69 189 GLN A N 1
ATOM 1388 C CA . GLN A 1 189 ? -18.133 8.442 22.171 1.00 96.69 189 GLN A CA 1
ATOM 1389 C C . GLN A 1 189 ? -19.193 7.745 23.031 1.00 96.69 189 GLN A C 1
ATOM 1391 O O . GLN A 1 189 ? -19.707 8.348 23.972 1.00 96.69 189 GLN A O 1
ATOM 1396 N N . GLU A 1 190 ? -19.467 6.468 22.764 1.00 96.31 190 GLU A N 1
ATOM 1397 C CA . GLU A 1 190 ? -20.383 5.646 23.561 1.00 96.31 190 GLU A CA 1
ATOM 1398 C C . GLU A 1 190 ? -19.920 5.528 25.017 1.00 96.31 190 GLU A C 1
ATOM 1400 O O . GLU A 1 190 ? -20.706 5.749 25.940 1.00 96.31 190 GLU A O 1
ATOM 1405 N N . GLN A 1 191 ? -18.628 5.263 25.236 1.00 97.44 191 GLN A N 1
ATOM 1406 C CA . GLN A 1 191 ? -18.044 5.203 26.573 1.00 97.44 191 GLN A CA 1
ATOM 1407 C C . GLN A 1 191 ? -18.229 6.527 27.330 1.00 97.44 191 GLN A C 1
ATOM 1409 O O . GLN A 1 191 ? -18.608 6.522 28.501 1.00 97.44 191 GLN A O 1
ATOM 1414 N N . GLN A 1 192 ? -18.008 7.671 26.672 1.00 97.81 192 GLN A N 1
ATOM 1415 C CA . GLN A 1 192 ? -18.185 8.981 27.300 1.00 97.81 192 GLN A CA 1
ATOM 1416 C C . GLN A 1 192 ? -19.652 9.260 27.657 1.00 97.81 192 GLN A C 1
ATOM 1418 O O . GLN A 1 192 ? -19.921 9.848 28.706 1.00 97.81 192 GLN A O 1
ATOM 1423 N N . LEU A 1 193 ? -20.603 8.832 26.821 1.00 96.19 193 LEU A N 1
ATOM 1424 C CA . LEU A 1 193 ? -22.033 8.952 27.119 1.00 96.19 193 LEU A CA 1
ATOM 1425 C C . LEU A 1 193 ? -22.424 8.127 28.348 1.00 96.19 193 LEU A C 1
ATOM 1427 O O . LEU A 1 193 ? -23.139 8.639 29.208 1.00 96.19 193 LEU A O 1
ATOM 1431 N N . GLN A 1 194 ? -21.914 6.897 28.466 1.00 96.00 194 GLN A N 1
ATOM 1432 C CA . GLN A 1 194 ? -22.142 6.059 29.645 1.00 96.00 194 GLN A CA 1
ATOM 1433 C C . GLN A 1 194 ? -21.581 6.717 30.910 1.00 96.00 194 GLN A C 1
ATOM 1435 O O . GLN A 1 194 ? -22.299 6.824 31.900 1.00 96.00 194 GLN A O 1
ATOM 1440 N N . ILE A 1 195 ? -20.348 7.235 30.866 1.00 97.38 195 ILE A N 1
ATOM 1441 C CA . ILE A 1 195 ? -19.718 7.923 32.007 1.00 97.38 195 ILE A CA 1
ATOM 1442 C C . ILE A 1 195 ? -20.526 9.149 32.445 1.00 97.38 195 ILE A C 1
ATOM 1444 O O . ILE A 1 195 ? -20.711 9.360 33.637 1.00 97.38 195 ILE A O 1
ATOM 1448 N N . ASN A 1 196 ? -21.033 9.944 31.500 1.00 97.19 196 ASN A N 1
ATOM 1449 C CA . ASN A 1 196 ? -21.837 11.130 31.813 1.00 97.19 196 ASN A CA 1
ATOM 1450 C C . ASN A 1 196 ? -23.203 10.795 32.441 1.00 97.19 196 ASN A C 1
ATOM 1452 O O . ASN A 1 196 ? -23.866 11.694 32.953 1.00 97.19 196 ASN A O 1
ATOM 1456 N N . SER A 1 197 ? -23.640 9.536 32.345 1.00 94.44 197 SER A N 1
ATOM 1457 C CA . SER A 1 197 ? -24.905 9.048 32.903 1.00 94.44 197 SER A CA 1
ATOM 1458 C C . SER A 1 197 ? -24.773 8.376 34.278 1.00 94.44 197 SER A C 1
ATOM 1460 O O . SER A 1 197 ? -25.790 7.953 34.829 1.00 94.44 197 SER A O 1
ATOM 1462 N N . LEU A 1 198 ? -23.546 8.272 34.809 1.00 88.62 198 LEU A N 1
ATOM 1463 C CA . LEU A 1 198 ? -23.238 7.792 36.164 1.00 88.62 198 LEU A CA 1
ATOM 1464 C C . LEU A 1 198 ? -23.453 8.893 37.210 1.00 88.62 198 LEU A C 1
ATOM 1466 O O . LEU A 1 198 ? -23.892 8.537 38.327 1.00 88.62 198 LEU A O 1
#

Radius of gyration: 27.54 Å; chains: 1; bounding box: 64×38×80 Å

InterPro domains:
  IPR030392 Intramolecular chaperone auto-processing domain [PF13884] (114-165)
  IPR030392 Intramolecular chaperone auto-processing domain [PS51688] (114-198)